Protein AF-A0A6J3IAQ5-F1 (afdb_monomer)

pLDDT: mean 74.27, std 18.06, range [27.17, 95.69]

Solvent-accessible surface area (backbone atoms only — not comparable to full-atom values): 12943 Å² total; per-residue (Å²): 134,88,82,89,81,88,80,87,86,75,92,71,93,63,82,82,72,93,78,91,85,83,93,83,74,68,36,39,32,32,38,20,40,56,44,42,82,65,81,64,45,80,43,81,46,41,65,76,57,44,55,72,99,59,97,67,57,58,64,63,32,38,49,36,47,51,48,56,51,51,63,72,32,57,84,36,94,76,34,54,92,87,72,58,72,91,41,56,46,45,20,43,85,87,55,50,70,67,70,54,74,86,78,61,58,71,62,38,60,33,30,44,28,72,75,53,81,81,43,57,48,79,62,80,75,80,87,78,87,74,74,44,73,48,44,34,61,58,86,96,41,79,45,48,32,35,36,79,63,58,95,80,60,79,80,79,84,58,85,88,40,55,43,83,32,86,20,66,69,87,90,63,78,61,60,78,82,72,83,72,98,65,72,44,84,54,73,55,80,42,75,38,80,41,72,67,75,78,125

Foldseek 3Di:
DDDDDDDDDDDDPDDPDDDDDDQDDWFWEFEDAFLAPDDTDIFTGHPVLQPDDDPPDLQSSVLSVLVSVQVSCDPPPNDDPPQDSVQKWKAALVQHTDSGCVPDDGHGYIYIDRNDRGHHNPPPPDDDDDFDWAWADDPPDIWIKTDGDDPPDDDDDDPPQKDKDQFDDPPHDHPPDDDDPDIDTDDRRDIDIDGNDDD

Nearest PDB structures (foldseek):
  2dnf-assembly1_A  TM=5.612E-01  e=6.405E-03  Homo sapiens

Sequence (199 aa):
MDPQRGRRGGVYSGEAILSGLVYSDPFDQNVFENGKNTGEISVCISKKDLGSDSPIQTDDMMERFRLKIHQRLQGSSINPPGLNFSSMRLFDENGQEIKNPLLLKNEQKIWVSYGRAYRSPLNLALGLTFDRVSAFARGDIVVAYKTFLDPNAVLLPGCGNWEVCEGFPINFNCTSQRIPGQFEKVDLENHFLQNKVRF

Secondary structure (DSSP, 8-state):
-----------------SS-----S-EEEEEEETT-SS--EEEEE-HHHH--SS---HHHHHHHHHHHHHHHHBTSTTB-TT--GGGEEEE-TT-PBP--GGGPPTTEEEEEEESS----TT---------EEEEEEETTEEEEEEEPPPTTPPPPS-GGGEEEEESS-TT-----S---SS-EE--TTSEEEEE----

Structure (mmCIF, N/CA/C/O backbone):
data_AF-A0A6J3IAQ5-F1
#
_entry.id   AF-A0A6J3IAQ5-F1
#
loop_
_atom_site.group_PDB
_atom_site.id
_atom_site.type_symbol
_atom_site.label_atom_id
_atom_site.label_alt_id
_atom_site.label_comp_id
_atom_site.label_asym_id
_atom_site.label_entity_id
_atom_site.label_seq_id
_atom_site.pdbx_PDB_ins_code
_atom_site.Cartn_x
_atom_site.Cartn_y
_atom_site.Cartn_z
_atom_site.occupancy
_atom_site.B_iso_or_equiv
_atom_site.auth_seq_id
_atom_site.auth_comp_id
_atom_site.auth_asym_id
_atom_site.auth_atom_id
_atom_site.pdbx_PDB_model_num
ATOM 1 N N . MET A 1 1 ? -59.613 22.922 60.416 1.00 37.78 1 MET A N 1
ATOM 2 C CA . MET A 1 1 ? -58.331 22.198 60.481 1.00 37.78 1 MET A CA 1
ATOM 3 C C . MET A 1 1 ? -57.658 22.336 59.127 1.00 37.78 1 MET A C 1
ATOM 5 O O . MET A 1 1 ? -58.330 22.166 58.122 1.00 37.78 1 MET A O 1
ATOM 9 N N . ASP A 1 2 ? -56.412 22.799 59.190 1.00 32.97 2 ASP A N 1
ATOM 10 C CA . ASP A 1 2 ? -55.416 23.210 58.187 1.00 32.97 2 ASP A CA 1
ATOM 11 C C . ASP A 1 2 ? -55.694 23.245 56.667 1.00 32.97 2 ASP A C 1
ATOM 13 O O . ASP A 1 2 ? -56.028 22.229 56.057 1.00 32.97 2 ASP A O 1
ATOM 17 N N . PRO A 1 3 ? -55.372 24.390 56.022 1.00 35.59 3 PRO A N 1
ATOM 18 C CA . PRO A 1 3 ? -55.102 24.519 54.594 1.00 35.59 3 PRO A CA 1
ATOM 19 C C . PRO A 1 3 ? -53.584 24.648 54.283 1.00 35.59 3 PRO A C 1
ATOM 21 O O . PRO A 1 3 ? -52.786 25.018 55.134 1.00 35.59 3 PRO A O 1
ATOM 24 N N . GLN A 1 4 ? -53.216 24.460 53.006 1.00 34.25 4 GLN A N 1
ATOM 25 C CA . GLN A 1 4 ? -51.980 24.943 52.344 1.00 34.25 4 GLN A CA 1
ATOM 26 C C . GLN A 1 4 ? -50.613 24.352 52.764 1.00 34.25 4 GLN A C 1
ATOM 28 O O . GLN A 1 4 ? -50.015 24.748 53.760 1.00 34.25 4 GLN A O 1
ATOM 33 N N . ARG A 1 5 ? -49.983 23.607 51.839 1.00 36.19 5 ARG A N 1
ATOM 34 C CA . ARG A 1 5 ? -48.596 23.892 51.411 1.00 36.19 5 ARG A CA 1
ATOM 35 C C . ARG A 1 5 ? -48.265 23.219 50.077 1.00 36.19 5 ARG A C 1
ATOM 37 O O . ARG A 1 5 ? -47.694 22.138 50.017 1.00 36.19 5 ARG A O 1
ATOM 44 N N . GLY A 1 6 ? -48.570 23.926 48.992 1.00 34.97 6 GLY A N 1
ATOM 45 C CA . GLY A 1 6 ? -47.770 23.819 47.778 1.00 34.97 6 GLY A CA 1
ATOM 46 C C . GLY A 1 6 ? -46.403 24.464 48.016 1.00 34.97 6 GLY A C 1
ATOM 47 O O . GLY A 1 6 ? -46.316 25.563 48.570 1.00 34.97 6 GLY A O 1
ATOM 48 N N . ARG A 1 7 ? -45.324 23.799 47.596 1.00 36.19 7 ARG A N 1
ATOM 49 C CA . ARG A 1 7 ? -44.020 24.439 47.404 1.00 36.19 7 ARG A CA 1
ATOM 50 C C . ARG A 1 7 ? -43.566 24.263 45.962 1.00 36.19 7 ARG A C 1
ATOM 52 O O . ARG A 1 7 ? -43.494 23.158 45.442 1.00 36.19 7 ARG A O 1
ATOM 59 N N . ARG A 1 8 ? -43.302 25.426 45.367 1.00 37.56 8 ARG A N 1
ATOM 60 C CA . ARG A 1 8 ? -42.632 25.686 44.093 1.00 37.56 8 ARG A CA 1
ATOM 61 C C . ARG A 1 8 ? -41.197 25.154 44.088 1.00 37.56 8 ARG A C 1
ATOM 63 O O . ARG A 1 8 ? -40.563 25.100 45.138 1.00 37.56 8 ARG A O 1
ATOM 70 N N . GLY A 1 9 ? -40.675 24.984 42.876 1.00 27.17 9 GLY A N 1
ATOM 71 C CA . GLY A 1 9 ? -39.247 24.921 42.562 1.00 27.17 9 GLY A CA 1
ATOM 72 C C . GLY A 1 9 ? -38.958 23.673 41.740 1.00 27.17 9 GLY A C 1
ATOM 73 O O . GLY A 1 9 ? -39.171 22.578 42.225 1.00 27.17 9 GLY A O 1
ATOM 74 N N . GLY A 1 10 ? -38.529 23.728 40.491 1.00 28.53 10 GLY A N 1
ATOM 75 C CA . GLY A 1 10 ? -38.083 24.822 39.649 1.00 28.53 10 GLY A CA 1
ATOM 76 C C . GLY A 1 10 ? -37.689 24.190 38.315 1.00 28.53 10 GLY A C 1
ATOM 77 O O . GLY A 1 10 ? -37.299 23.024 38.264 1.00 28.53 10 GLY A O 1
ATOM 78 N N . VAL A 1 11 ? -37.846 24.941 37.234 1.00 35.47 11 VAL A N 1
ATOM 79 C CA . VAL A 1 11 ? -37.330 24.562 35.922 1.00 35.47 11 VAL A CA 1
ATOM 80 C C . VAL A 1 11 ? -35.807 24.542 36.014 1.00 35.47 11 VAL A C 1
ATOM 82 O O . VAL A 1 11 ? -35.199 25.587 36.221 1.00 35.47 11 VAL A O 1
ATOM 85 N N . TYR A 1 12 ? -35.204 23.374 35.820 1.00 32.66 12 TYR A N 1
ATOM 86 C CA . TYR A 1 12 ? -33.869 23.275 35.247 1.00 32.66 12 TYR A CA 1
ATOM 87 C C . TYR A 1 12 ? -33.995 22.490 33.947 1.00 32.66 12 TYR A C 1
ATOM 89 O O . TYR A 1 12 ? -33.993 21.263 33.919 1.00 32.66 12 TYR A O 1
ATOM 97 N N . SER A 1 13 ? -34.136 23.252 32.862 1.00 46.69 13 SER A N 1
ATOM 98 C CA . SER A 1 13 ? -33.482 22.921 31.602 1.00 46.69 13 SER A CA 1
ATOM 99 C C . SER A 1 13 ? -32.008 22.718 31.935 1.00 46.69 13 SER A C 1
ATOM 101 O O . SER A 1 13 ? -31.300 23.685 32.205 1.00 46.69 13 SER A O 1
ATOM 103 N N . GLY A 1 14 ? -31.585 21.467 32.026 1.00 29.97 14 GLY A N 1
ATOM 104 C CA . GLY A 1 14 ? -30.202 21.099 32.258 1.00 29.97 14 GLY A CA 1
ATOM 105 C C . GLY A 1 14 ? -29.796 20.149 31.157 1.00 29.97 14 GLY A C 1
ATOM 106 O O . GLY A 1 14 ? -30.175 18.981 31.187 1.00 29.97 14 GLY A O 1
ATOM 107 N N . GLU A 1 15 ? -29.041 20.663 30.188 1.00 42.19 15 GLU A N 1
ATOM 108 C CA . GLU A 1 15 ? -28.075 19.855 29.458 1.00 42.19 15 GLU A CA 1
ATOM 109 C C . GLU A 1 15 ? -27.392 18.932 30.472 1.00 42.19 15 GLU A C 1
ATOM 111 O O . GLU A 1 15 ? -26.753 19.397 31.420 1.00 42.19 15 GLU A O 1
ATOM 116 N N . ALA A 1 16 ? -27.583 17.620 30.323 1.00 31.70 16 ALA A N 1
ATOM 117 C CA . ALA A 1 16 ? -26.781 16.655 31.048 1.00 31.70 16 ALA A CA 1
ATOM 118 C C . ALA A 1 16 ? -25.364 16.771 30.486 1.00 31.70 16 ALA A C 1
ATOM 120 O O . ALA A 1 16 ? -25.035 16.251 29.421 1.00 31.70 16 ALA A O 1
ATOM 121 N N . ILE A 1 17 ? -24.575 17.564 31.201 1.00 31.45 17 ILE A N 1
ATOM 122 C CA . ILE A 1 17 ? -23.163 17.822 31.002 1.00 31.45 17 ILE A CA 1
ATOM 123 C C . ILE A 1 17 ? -22.427 16.498 30.793 1.00 31.45 17 ILE A C 1
ATOM 125 O O . ILE A 1 17 ? -22.352 15.645 31.676 1.00 31.45 17 ILE A O 1
ATOM 129 N N . LEU A 1 18 ? -21.872 16.386 29.588 1.00 41.31 18 LEU A N 1
ATOM 130 C CA . LEU A 1 18 ? -20.633 15.711 29.214 1.00 41.31 18 LEU A CA 1
ATOM 131 C C . LEU A 1 18 ? -19.700 15.437 30.405 1.00 41.31 18 LEU A C 1
ATOM 133 O O . LEU A 1 18 ? -18.828 16.241 30.716 1.00 41.31 18 LEU A O 1
ATOM 137 N N . SER A 1 19 ? -19.864 14.294 31.066 1.00 35.34 19 SER A N 1
ATOM 138 C CA . SER A 1 19 ? -18.807 13.620 31.830 1.00 35.34 19 SER A CA 1
ATOM 139 C C . SER A 1 19 ? -19.326 12.275 32.347 1.00 35.34 19 SER A C 1
ATOM 141 O O . SER A 1 19 ? -19.980 12.200 33.378 1.00 35.34 19 SER A O 1
ATOM 143 N N . GLY A 1 20 ? -19.023 11.189 31.627 1.00 36.16 20 GLY A N 1
ATOM 144 C CA . GLY A 1 20 ? -19.050 9.845 32.221 1.00 36.16 20 GLY A CA 1
ATOM 145 C C . GLY A 1 20 ? -20.228 8.923 31.884 1.00 36.16 20 GLY A C 1
ATOM 146 O O . GLY A 1 20 ? -20.831 8.374 32.794 1.00 36.16 20 GLY A O 1
ATOM 147 N N . LEU A 1 21 ? -20.497 8.671 30.601 1.00 35.16 21 LEU A N 1
ATOM 148 C CA . LEU A 1 21 ? -21.256 7.516 30.075 1.00 35.16 21 LEU A CA 1
ATOM 149 C C . LEU A 1 21 ? -20.667 7.266 28.665 1.00 35.16 21 LEU A C 1
ATOM 151 O O . LEU A 1 21 ? -20.604 8.213 27.894 1.00 35.16 21 LEU A O 1
ATOM 155 N N . VAL A 1 22 ? -20.120 6.126 28.229 1.00 41.84 22 VAL A N 1
ATOM 156 C CA . VAL A 1 22 ? -20.364 4.705 28.499 1.00 41.84 22 VAL A CA 1
ATOM 157 C C . VAL A 1 22 ? -19.040 3.957 28.240 1.00 41.84 22 VAL A C 1
ATOM 159 O O . VAL A 1 22 ? -18.537 3.966 27.121 1.00 41.84 22 VAL A O 1
ATOM 162 N N . TYR A 1 23 ? -18.454 3.322 29.255 1.00 51.56 23 TYR A N 1
ATOM 163 C CA . TYR A 1 23 ? -17.375 2.339 29.074 1.00 51.56 23 TYR A CA 1
ATOM 164 C C . TYR A 1 23 ? -17.981 0.959 29.311 1.00 51.56 23 TYR A C 1
ATOM 166 O O . TYR A 1 23 ? -18.061 0.528 30.462 1.00 51.56 23 TYR A O 1
ATOM 174 N N . SER A 1 24 ? -18.438 0.267 28.269 1.00 54.50 24 SER A N 1
ATOM 175 C CA . SER A 1 24 ? -18.938 -1.102 28.476 1.00 54.50 24 SER A CA 1
ATOM 176 C C . SER A 1 24 ? -18.908 -2.023 27.267 1.00 54.50 24 SER A C 1
ATOM 178 O O . SER A 1 24 ? -18.743 -3.221 27.482 1.00 54.50 24 SER A O 1
ATOM 180 N N . ASP A 1 25 ? -18.969 -1.519 26.037 1.00 71.12 25 ASP A N 1
ATOM 181 C CA . ASP A 1 25 ? -19.155 -2.414 24.894 1.00 71.12 25 ASP A CA 1
ATOM 182 C C . ASP A 1 25 ? -17.881 -2.565 24.052 1.00 71.12 25 ASP A C 1
ATOM 184 O O . ASP A 1 25 ? -17.128 -1.598 23.889 1.00 71.12 25 ASP A O 1
ATOM 188 N N . PRO A 1 26 ? -17.592 -3.784 23.552 1.00 82.75 26 PRO A N 1
ATOM 189 C CA . PRO A 1 26 ? -16.591 -3.973 22.515 1.00 82.75 26 PRO A CA 1
ATOM 190 C C . PRO A 1 26 ? -16.860 -3.020 21.353 1.00 82.75 26 PRO A C 1
ATOM 192 O O . PRO A 1 26 ? -18.014 -2.789 20.993 1.00 82.75 26 PRO A O 1
ATOM 195 N N . PHE A 1 27 ? -15.795 -2.495 20.762 1.00 88.00 27 PHE A N 1
ATOM 196 C CA . PHE A 1 27 ? -15.889 -1.672 19.568 1.00 88.00 27 PHE A CA 1
ATOM 197 C C . PHE A 1 27 ? -15.149 -2.341 18.417 1.00 88.00 27 PHE A C 1
ATOM 199 O O . PHE A 1 27 ? -14.099 -2.960 18.599 1.00 88.00 27 PHE A O 1
ATOM 206 N N . ASP A 1 28 ? -15.690 -2.193 17.219 1.00 92.50 28 ASP A N 1
ATOM 207 C CA . ASP A 1 28 ? -15.099 -2.689 15.990 1.00 92.50 28 ASP A CA 1
ATOM 208 C C . ASP A 1 28 ? -14.302 -1.580 15.312 1.00 92.50 28 ASP A C 1
ATOM 210 O O . ASP A 1 28 ? -14.656 -0.403 15.373 1.00 92.50 28 ASP A O 1
ATOM 214 N N . GLN A 1 29 ? -13.195 -1.942 14.673 1.00 93.94 29 GLN A N 1
ATOM 215 C CA . GLN A 1 29 ? -12.394 -1.042 13.849 1.00 93.94 29 GLN A CA 1
ATOM 216 C C . GLN A 1 29 ? -12.281 -1.600 12.441 1.00 93.94 29 GLN A C 1
ATOM 218 O O . GLN A 1 29 ? -12.007 -2.788 12.258 1.00 93.94 29 GLN A O 1
ATOM 223 N N . ASN A 1 30 ? -12.442 -0.726 11.451 1.00 95.19 30 ASN A N 1
ATOM 224 C CA . ASN A 1 30 ? -12.290 -1.074 10.046 1.00 95.19 30 ASN A CA 1
ATOM 225 C C . ASN A 1 30 ? -10.841 -0.812 9.633 1.00 95.19 30 ASN A C 1
ATOM 227 O O . ASN A 1 30 ? -10.440 0.336 9.431 1.00 95.19 30 ASN A O 1
ATOM 231 N N . VAL A 1 31 ? -10.042 -1.877 9.559 1.00 95.12 31 VAL A N 1
ATOM 232 C CA . VAL A 1 31 ? -8.597 -1.783 9.328 1.00 95.12 31 VAL A CA 1
ATOM 233 C C . VAL A 1 31 ? -8.278 -1.936 7.849 1.00 95.12 31 VAL A C 1
ATOM 235 O O . VAL A 1 31 ? -8.605 -2.950 7.237 1.00 95.12 31 VAL A O 1
ATOM 238 N N . PHE A 1 32 ? -7.583 -0.949 7.294 1.00 93.69 32 PHE A N 1
ATOM 239 C CA . PHE A 1 32 ? -7.153 -0.902 5.900 1.00 93.69 32 PHE A CA 1
ATOM 240 C C . PHE A 1 32 ? -5.633 -0.960 5.792 1.00 93.69 32 PHE A C 1
ATOM 242 O O . PHE A 1 32 ? -4.906 -0.444 6.642 1.00 93.69 32 PHE A O 1
ATOM 249 N N . GLU A 1 33 ? -5.134 -1.520 4.695 1.00 91.50 33 GLU A N 1
ATOM 250 C CA . GLU A 1 33 ? -3.730 -1.364 4.320 1.00 91.50 33 GLU A CA 1
ATOM 251 C C . GLU A 1 33 ? -3.430 0.104 3.984 1.00 91.50 33 GLU A C 1
ATOM 253 O O . GLU A 1 33 ? -4.199 0.767 3.285 1.00 91.50 33 GLU A O 1
ATOM 258 N N . ASN A 1 34 ? -2.287 0.613 4.443 1.00 90.00 34 ASN A N 1
ATOM 259 C CA . ASN A 1 34 ? -1.828 1.968 4.154 1.00 90.00 34 ASN A CA 1
ATOM 260 C C . ASN A 1 34 ? -1.879 2.308 2.647 1.00 90.00 34 ASN A C 1
ATOM 262 O O . ASN A 1 34 ? -1.168 1.702 1.836 1.00 90.00 34 ASN A O 1
ATOM 266 N N . GLY A 1 35 ? -2.665 3.325 2.282 1.00 87.19 35 GLY A N 1
ATOM 267 C CA . GLY A 1 35 ? -2.890 3.757 0.898 1.00 87.19 35 GLY A CA 1
ATOM 268 C C . GLY A 1 35 ? -4.018 3.039 0.151 1.00 87.19 35 GLY A C 1
ATOM 269 O O . GLY A 1 35 ? -4.153 3.260 -1.049 1.00 87.19 35 GLY A O 1
ATOM 270 N N . LYS A 1 36 ? -4.817 2.191 0.811 1.00 86.88 36 LYS A N 1
ATOM 271 C CA . LYS A 1 36 ? -6.000 1.547 0.218 1.00 86.88 36 LYS A CA 1
ATOM 272 C C . LYS A 1 36 ? -7.291 2.031 0.876 1.00 86.88 36 LYS A C 1
ATOM 274 O O . LYS A 1 36 ? -7.316 2.330 2.064 1.00 86.88 36 LYS A O 1
ATOM 279 N N . ASN A 1 37 ? -8.372 2.081 0.102 1.00 87.94 37 ASN A N 1
ATOM 280 C CA . ASN A 1 37 ? -9.733 2.395 0.561 1.00 87.94 37 ASN A CA 1
ATOM 281 C C . ASN A 1 37 ? -10.689 1.188 0.494 1.00 87.94 37 ASN A C 1
ATOM 283 O O . ASN A 1 37 ? -11.884 1.349 0.721 1.00 87.94 37 ASN A O 1
ATOM 287 N N . THR A 1 38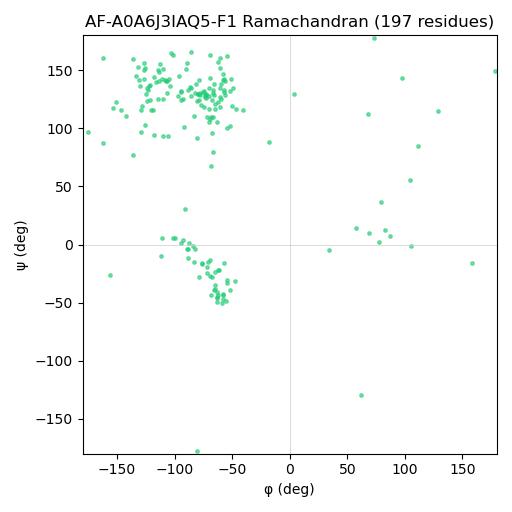 ? -10.174 0.008 0.146 1.00 86.31 38 THR A N 1
ATOM 288 C CA . THR A 1 38 ? -10.923 -1.240 -0.050 1.00 86.31 38 THR A CA 1
ATOM 289 C C . THR A 1 38 ? -10.189 -2.404 0.605 1.00 86.31 38 THR A C 1
ATOM 291 O O . THR A 1 38 ? -8.977 -2.329 0.833 1.00 86.31 38 THR A O 1
ATOM 294 N N . GLY A 1 39 ? -10.919 -3.491 0.871 1.00 87.31 39 GLY A N 1
ATOM 295 C CA . GLY A 1 39 ? -10.359 -4.704 1.466 1.00 87.31 39 GLY A CA 1
ATOM 296 C C . GLY A 1 39 ? -10.172 -4.579 2.973 1.00 87.31 39 GLY A C 1
ATOM 297 O O . GLY A 1 39 ? -9.171 -5.056 3.501 1.00 87.31 39 GLY A O 1
ATOM 298 N N . GLU A 1 40 ? -11.097 -3.895 3.647 1.00 93.31 40 GLU A N 1
ATOM 299 C CA . GLU A 1 40 ? -11.104 -3.749 5.094 1.00 93.31 40 GLU A CA 1
ATOM 300 C C . GLU A 1 40 ? -11.144 -5.091 5.820 1.00 93.31 40 GLU A C 1
ATOM 302 O O . GLU A 1 40 ? -11.766 -6.063 5.388 1.00 93.31 40 GLU A O 1
ATOM 307 N N . ILE A 1 41 ? -10.497 -5.118 6.979 1.00 93.81 41 ILE A N 1
ATOM 308 C CA . ILE A 1 41 ? -10.603 -6.205 7.940 1.00 93.81 41 ILE A CA 1
ATOM 309 C C . ILE A 1 41 ? -11.175 -5.620 9.222 1.00 93.81 41 ILE A C 1
ATOM 311 O O . ILE A 1 41 ? -10.540 -4.785 9.867 1.00 93.81 41 ILE A O 1
ATOM 315 N N . SER A 1 42 ? -12.367 -6.074 9.602 1.00 94.06 42 SER A N 1
ATOM 316 C CA . SER A 1 42 ? -12.978 -5.691 10.871 1.00 94.06 42 SER A CA 1
ATOM 317 C C . SER A 1 42 ? -12.264 -6.382 12.034 1.00 94.06 42 SER A C 1
ATOM 319 O O . SER A 1 42 ? -12.071 -7.606 12.045 1.00 94.06 42 SER A O 1
ATOM 321 N N . VAL A 1 43 ? -11.861 -5.584 13.019 1.00 94.31 43 VAL A N 1
ATOM 322 C CA . VAL A 1 43 ? -11.202 -6.039 14.244 1.00 94.31 43 VAL A CA 1
ATOM 323 C C . VAL A 1 43 ? -12.053 -5.623 15.434 1.00 94.31 43 VAL A C 1
ATOM 325 O O . VAL A 1 43 ? -12.187 -4.433 15.697 1.00 94.31 43 VAL A O 1
ATOM 328 N N . CYS A 1 44 ? -12.583 -6.608 16.159 1.00 92.44 44 CYS A N 1
ATOM 329 C CA . CYS A 1 44 ? -13.308 -6.383 17.405 1.00 92.44 44 CYS A CA 1
ATOM 330 C C . CYS A 1 44 ? -12.335 -6.224 18.571 1.00 92.44 44 CYS A C 1
ATOM 332 O O . CYS A 1 44 ? -11.416 -7.037 18.749 1.00 92.44 44 CYS A O 1
ATOM 334 N N . ILE A 1 45 ? -12.534 -5.166 19.351 1.00 90.44 45 ILE A N 1
ATOM 335 C CA . ILE A 1 45 ? -11.630 -4.734 20.408 1.00 90.44 45 ILE A CA 1
ATOM 336 C C . ILE A 1 45 ? -12.442 -4.544 21.676 1.00 90.44 45 ILE A C 1
ATOM 338 O O . ILE A 1 45 ? -13.328 -3.698 21.772 1.00 90.44 45 ILE A O 1
ATOM 342 N N . SER A 1 46 ? -12.133 -5.364 22.671 1.00 87.31 46 SER A N 1
ATOM 343 C CA . SER A 1 46 ? -12.750 -5.298 23.984 1.00 87.31 46 SER A CA 1
ATOM 344 C C . SER A 1 46 ? -11.826 -4.610 24.982 1.00 87.31 46 SER A C 1
ATOM 346 O O . SER A 1 46 ? -10.607 -4.557 24.817 1.00 87.31 46 SER A O 1
ATOM 348 N N . LYS A 1 47 ? -12.392 -4.173 26.107 1.00 81.56 47 LYS A N 1
ATOM 349 C CA . LYS A 1 47 ? -11.619 -3.645 27.241 1.00 81.56 47 LYS A CA 1
ATOM 350 C C . LYS A 1 47 ? -10.534 -4.617 27.728 1.00 81.56 47 LYS A C 1
ATOM 352 O O . LYS A 1 47 ? -9.460 -4.192 28.135 1.00 81.56 47 LYS A O 1
ATOM 357 N N . LYS A 1 48 ? -10.786 -5.930 27.646 1.00 84.56 48 LYS A N 1
ATOM 358 C CA . LYS A 1 48 ? -9.805 -6.963 28.019 1.00 84.56 48 LYS A CA 1
ATOM 359 C C . LYS A 1 48 ? -8.585 -6.945 27.097 1.00 84.56 48 LYS A C 1
ATOM 361 O O . LYS A 1 48 ? -7.478 -7.175 27.572 1.00 84.56 48 LYS A O 1
ATOM 366 N N . ASP A 1 49 ? -8.783 -6.632 25.816 1.00 85.94 49 ASP A N 1
ATOM 367 C CA . ASP A 1 49 ? -7.695 -6.518 24.843 1.00 85.94 49 ASP A CA 1
ATOM 368 C C . ASP A 1 49 ? -6.813 -5.288 25.115 1.00 85.94 49 ASP A C 1
ATOM 370 O O . ASP A 1 49 ? -5.627 -5.315 24.810 1.00 85.94 49 ASP A O 1
ATOM 374 N N . LEU A 1 50 ? -7.359 -4.233 25.733 1.00 84.62 50 LEU A N 1
ATOM 375 C CA . LEU A 1 50 ? -6.640 -2.992 26.057 1.00 84.62 50 LEU A CA 1
ATOM 376 C C . LEU A 1 50 ? -5.929 -3.009 27.424 1.00 84.62 50 LEU A C 1
ATOM 378 O O . LEU A 1 50 ? -5.102 -2.141 27.689 1.00 84.62 50 LEU A O 1
ATOM 382 N N . GLY A 1 51 ? -6.202 -4.005 28.272 1.00 74.19 51 GLY A N 1
ATOM 383 C CA . GLY A 1 51 ? -5.686 -4.091 29.644 1.00 74.19 51 GLY A CA 1
ATOM 384 C C . GLY A 1 51 ? -6.684 -3.587 30.699 1.00 74.19 51 GLY A C 1
ATOM 385 O O . GLY A 1 51 ? -7.458 -2.663 30.466 1.00 74.19 51 GLY A O 1
ATOM 386 N N . SER A 1 52 ? -6.714 -4.248 31.861 1.00 61.03 52 SER A N 1
ATOM 387 C CA . SER A 1 52 ? -7.720 -4.045 32.918 1.00 61.03 52 SER A CA 1
ATOM 388 C C . SER A 1 52 ? -7.439 -2.836 33.818 1.00 61.03 52 SER A C 1
ATOM 390 O O . SER A 1 52 ? -6.303 -2.705 34.262 1.00 61.03 52 SER A O 1
ATOM 392 N N . ASP A 1 53 ? -8.497 -2.070 34.138 1.00 55.81 53 ASP A N 1
ATOM 393 C CA . ASP A 1 53 ? -8.867 -1.235 35.319 1.00 55.81 53 ASP A CA 1
ATOM 394 C C . ASP A 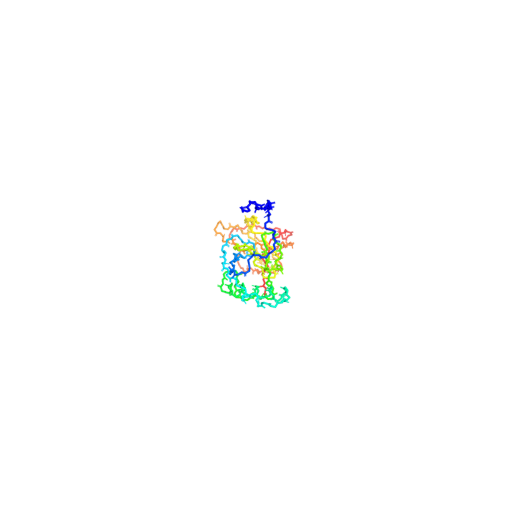1 53 ? -7.829 -0.454 36.153 1.00 55.81 53 ASP A C 1
ATOM 396 O O . ASP A 1 53 ? -8.199 0.311 37.041 1.00 55.81 53 ASP A O 1
ATOM 400 N N . SER A 1 54 ? -6.544 -0.592 35.880 1.00 54.12 54 SER A N 1
ATOM 401 C CA . SER A 1 54 ? -5.464 0.200 36.448 1.00 54.12 54 SER A CA 1
ATOM 402 C C . SER A 1 54 ? -5.223 1.417 35.543 1.00 54.12 54 SER A C 1
ATOM 404 O O . SER A 1 54 ? -5.471 1.320 34.336 1.00 54.12 54 SER A O 1
ATOM 406 N N . PRO A 1 55 ? -4.742 2.561 36.068 1.00 54.75 55 PRO A N 1
ATOM 407 C CA . PRO A 1 55 ? -4.252 3.671 35.256 1.00 54.75 55 PRO A CA 1
ATOM 408 C C . PRO A 1 55 ? -2.947 3.245 34.562 1.00 54.75 55 PRO A C 1
ATOM 410 O O . PRO A 1 55 ? -1.851 3.696 34.890 1.00 54.75 55 PRO A O 1
ATOM 413 N N . ILE A 1 56 ? -3.061 2.294 33.639 1.00 57.66 56 ILE A N 1
ATOM 414 C CA . ILE A 1 56 ? -1.973 1.782 32.827 1.00 57.66 56 ILE A CA 1
ATOM 415 C C . ILE A 1 56 ? -1.654 2.859 31.794 1.00 57.66 56 ILE A C 1
ATOM 417 O O . ILE A 1 56 ? -2.539 3.393 31.124 1.00 57.66 56 ILE A O 1
ATOM 421 N N . GLN A 1 57 ? -0.369 3.196 31.727 1.00 68.62 57 GLN A N 1
ATOM 422 C CA . GLN A 1 57 ? 0.209 4.202 30.847 1.00 68.62 57 GLN A CA 1
ATOM 423 C C . GLN A 1 57 ? -0.266 3.987 29.402 1.00 68.62 57 GLN A C 1
ATOM 425 O O . GLN A 1 57 ? -0.262 2.862 28.903 1.00 68.62 57 GLN A O 1
ATOM 430 N N . THR A 1 58 ? -0.663 5.074 28.734 1.00 74.69 58 THR A N 1
ATOM 431 C CA . THR A 1 58 ? -1.215 5.091 27.367 1.00 74.69 58 THR A CA 1
ATOM 432 C C . THR A 1 58 ? -0.395 4.264 26.365 1.00 74.69 58 THR A C 1
ATOM 434 O O . THR A 1 58 ? -0.963 3.676 25.445 1.00 74.69 58 THR A O 1
ATOM 437 N N . ASP A 1 59 ? 0.922 4.168 26.565 1.00 82.38 59 ASP A N 1
ATOM 438 C CA . ASP A 1 59 ? 1.833 3.426 25.692 1.00 82.38 59 ASP A CA 1
ATOM 439 C C . ASP A 1 59 ? 1.629 1.899 25.742 1.00 82.38 59 ASP A C 1
ATOM 441 O O . ASP A 1 59 ? 1.551 1.276 24.683 1.00 82.38 59 ASP A O 1
ATOM 445 N N . ASP A 1 60 ? 1.451 1.293 26.926 1.00 86.62 60 ASP A N 1
ATOM 446 C CA . ASP A 1 60 ? 1.189 -0.158 27.060 1.00 86.62 60 ASP A CA 1
ATOM 447 C C . ASP A 1 60 ? -0.169 -0.524 26.442 1.00 86.62 60 ASP A C 1
ATOM 449 O O . ASP A 1 60 ? -0.311 -1.516 25.725 1.00 86.62 60 ASP A O 1
ATOM 453 N N . MET A 1 61 ? -1.172 0.336 26.636 1.00 87.81 61 MET A N 1
ATOM 454 C CA . MET A 1 61 ? -2.487 0.175 26.015 1.00 87.81 61 MET A CA 1
ATOM 455 C C . MET A 1 61 ? -2.403 0.225 24.484 1.00 87.81 61 MET A C 1
ATOM 457 O O . MET A 1 61 ? -3.009 -0.600 23.794 1.00 87.81 61 MET A O 1
ATOM 461 N N . MET A 1 62 ? -1.633 1.170 23.939 1.00 90.50 62 MET A N 1
ATOM 462 C CA . MET A 1 62 ? -1.394 1.268 22.500 1.00 90.50 62 MET A CA 1
ATOM 463 C C . MET A 1 62 ? -0.634 0.064 21.946 1.00 90.50 62 MET A C 1
ATOM 465 O O . MET A 1 62 ? -0.934 -0.382 20.838 1.00 90.50 62 MET A O 1
ATOM 469 N N . GLU A 1 63 ? 0.337 -0.480 22.680 1.00 91.12 63 GLU A N 1
ATOM 470 C CA . GLU A 1 63 ? 1.032 -1.700 22.267 1.00 91.12 63 GLU A CA 1
ATOM 471 C C . GLU A 1 63 ? 0.091 -2.897 22.192 1.00 91.12 63 GLU A C 1
ATOM 473 O O . GLU A 1 63 ? 0.080 -3.588 21.172 1.00 91.12 63 GLU A O 1
ATOM 478 N N . ARG A 1 64 ? -0.761 -3.101 23.201 1.00 91.50 64 ARG A N 1
ATOM 479 C CA . ARG A 1 64 ? -1.765 -4.176 23.184 1.00 91.50 64 ARG A CA 1
ATOM 480 C C . ARG A 1 64 ? -2.777 -4.002 22.056 1.00 91.50 64 ARG A C 1
ATOM 482 O O . ARG A 1 64 ? -3.102 -4.966 21.363 1.00 91.50 64 ARG A O 1
ATOM 489 N N . PHE A 1 65 ? -3.218 -2.769 21.814 1.00 92.44 65 PHE A N 1
ATOM 490 C CA . PHE A 1 65 ? -4.092 -2.427 20.693 1.00 92.44 65 PHE A CA 1
ATOM 491 C C . PHE A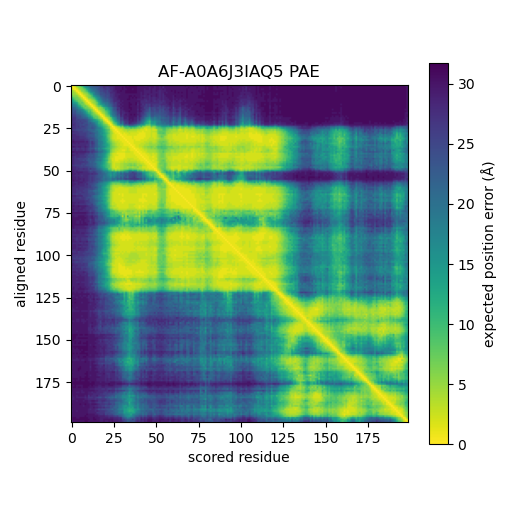 1 65 ? -3.452 -2.777 19.343 1.00 92.44 65 PHE A C 1
ATOM 493 O O . PHE A 1 65 ? -4.046 -3.494 18.533 1.00 92.44 65 PHE A O 1
ATOM 500 N N . ARG A 1 66 ? -2.201 -2.345 19.117 1.00 93.19 66 ARG A N 1
ATOM 501 C CA . ARG A 1 66 ? -1.432 -2.713 17.919 1.00 93.19 66 ARG A CA 1
ATOM 502 C C . ARG A 1 66 ? -1.284 -4.226 17.808 1.00 93.19 66 ARG A C 1
ATOM 504 O O . ARG A 1 66 ? -1.438 -4.760 16.713 1.00 93.19 66 ARG A O 1
ATOM 511 N N . LEU A 1 67 ? -0.997 -4.915 18.914 1.00 91.81 67 LEU A N 1
ATOM 512 C CA . LEU A 1 67 ? -0.791 -6.362 18.940 1.00 91.81 67 LEU A CA 1
ATOM 513 C C . LEU A 1 67 ? -2.057 -7.114 18.526 1.00 91.81 67 LEU A C 1
ATOM 515 O O . LEU A 1 67 ? -1.982 -8.006 17.682 1.00 91.81 67 LEU A O 1
ATOM 519 N N . LYS A 1 68 ? -3.219 -6.715 19.052 1.00 93.00 68 LYS A N 1
ATOM 520 C CA . LYS A 1 68 ? -4.519 -7.293 18.693 1.00 93.00 68 LYS A CA 1
ATOM 521 C C . LYS A 1 68 ? -4.799 -7.163 17.198 1.00 93.00 68 LYS A C 1
ATOM 523 O O . LYS A 1 68 ? -5.173 -8.142 16.550 1.00 93.00 68 LYS A O 1
ATOM 528 N N . ILE A 1 69 ? -4.579 -5.970 16.641 1.00 93.56 69 ILE A N 1
ATOM 529 C CA . ILE A 1 69 ? -4.736 -5.732 15.204 1.00 93.56 69 ILE A CA 1
ATOM 530 C C . ILE A 1 69 ? -3.730 -6.584 14.426 1.00 93.56 69 ILE A C 1
ATOM 532 O O . ILE A 1 69 ? -4.128 -7.312 13.524 1.00 93.56 69 ILE A O 1
ATOM 536 N N . HIS A 1 70 ? -2.447 -6.573 14.796 1.00 91.50 70 HIS A N 1
ATOM 537 C CA . HIS A 1 70 ? -1.414 -7.354 14.113 1.00 91.50 70 HIS A CA 1
ATOM 538 C C . HIS A 1 70 ? -1.763 -8.842 14.048 1.00 91.50 70 HIS A C 1
ATOM 540 O O . HIS A 1 70 ? -1.711 -9.423 12.966 1.00 91.50 70 HIS A O 1
ATOM 546 N N . GLN A 1 71 ? -2.168 -9.437 15.175 1.00 90.56 71 GLN A N 1
ATOM 547 C CA . GLN A 1 71 ? -2.612 -10.830 15.260 1.00 90.56 71 GLN A CA 1
ATOM 548 C C . GLN A 1 71 ? -3.789 -11.102 14.324 1.00 90.56 71 GLN A C 1
ATOM 550 O O . GLN A 1 71 ? -3.786 -12.097 13.605 1.00 90.56 71 GLN A O 1
ATOM 555 N N . ARG A 1 72 ? -4.776 -10.199 14.277 1.00 91.56 72 ARG A N 1
ATOM 556 C CA . ARG A 1 72 ? -5.942 -10.354 13.401 1.00 91.56 72 ARG A CA 1
ATOM 557 C C . ARG A 1 72 ? -5.599 -10.238 11.914 1.00 91.56 72 ARG A C 1
ATOM 559 O O . ARG A 1 72 ? -6.296 -10.837 11.091 1.00 91.56 72 ARG A O 1
ATOM 566 N N . LEU A 1 73 ? -4.549 -9.487 11.585 1.00 89.75 73 LEU A N 1
ATOM 567 C CA . LEU A 1 73 ? -4.041 -9.318 10.227 1.00 89.75 73 LEU A CA 1
ATOM 568 C C . LEU A 1 73 ? -3.110 -10.458 9.781 1.00 89.75 73 LEU A C 1
ATOM 570 O O . LEU A 1 73 ? -2.843 -10.554 8.584 1.00 89.75 73 LEU A O 1
ATOM 574 N N . GLN A 1 74 ? -2.596 -11.309 10.678 1.00 85.19 74 GLN A N 1
ATOM 575 C CA . GLN A 1 74 ? -1.696 -12.407 10.295 1.00 85.19 74 GLN A CA 1
ATOM 576 C C . GLN A 1 74 ? -2.343 -13.321 9.245 1.00 85.19 74 GLN A C 1
ATOM 578 O O . GLN A 1 74 ? -3.471 -13.778 9.409 1.00 85.19 74 GLN A O 1
ATOM 583 N N . GLY A 1 75 ? -1.624 -13.571 8.146 1.00 75.31 75 GLY A N 1
ATOM 584 C CA . GLY A 1 75 ? -2.117 -14.393 7.034 1.00 75.31 75 GLY A CA 1
ATOM 585 C C . GLY A 1 75 ? -3.111 -13.685 6.104 1.00 75.31 75 GLY A C 1
ATOM 586 O O . GLY A 1 75 ? -3.588 -14.299 5.154 1.00 75.31 75 GLY A O 1
ATOM 587 N N . SER A 1 76 ? -3.411 -12.404 6.340 1.00 80.81 76 SER A N 1
ATOM 588 C CA . SER A 1 76 ? -4.179 -11.574 5.406 1.00 80.81 76 SER A CA 1
ATOM 589 C C . SER A 1 76 ? -3.287 -10.926 4.342 1.00 80.81 76 SER A C 1
ATOM 591 O O . SER A 1 76 ? -2.070 -10.821 4.505 1.00 80.81 76 SER A O 1
ATOM 593 N N . SER A 1 77 ? -3.899 -10.400 3.277 1.00 72.12 77 SER A N 1
ATOM 594 C CA . SER A 1 77 ? -3.192 -9.599 2.267 1.00 72.12 77 SER A CA 1
ATOM 595 C C . SER A 1 77 ? -2.574 -8.311 2.828 1.00 72.12 77 SER A C 1
ATOM 597 O O . SER A 1 77 ? -1.652 -7.776 2.222 1.00 72.12 77 SER A O 1
ATOM 599 N N . ILE A 1 78 ? -3.073 -7.817 3.969 1.00 77.31 78 ILE A N 1
ATOM 600 C CA . ILE A 1 78 ? -2.613 -6.582 4.627 1.00 77.31 78 ILE A CA 1
ATOM 601 C C . ILE A 1 78 ? -1.307 -6.812 5.411 1.00 77.31 78 ILE A C 1
ATOM 603 O O . ILE A 1 78 ? -0.505 -5.891 5.566 1.00 77.31 78 ILE A O 1
ATOM 607 N N . ASN A 1 79 ? -1.069 -8.035 5.895 1.00 73.00 79 ASN A N 1
ATOM 608 C CA . ASN A 1 79 ? 0.131 -8.403 6.646 1.00 73.00 79 ASN A CA 1
ATOM 609 C C . ASN A 1 79 ? 0.676 -9.763 6.160 1.00 73.00 79 ASN A C 1
ATOM 611 O O . ASN A 1 79 ? 0.459 -10.790 6.819 1.00 73.00 79 ASN A O 1
ATOM 615 N N . PRO A 1 80 ? 1.357 -9.791 4.995 1.00 61.00 80 PRO A N 1
ATOM 616 C CA . PRO A 1 80 ? 2.019 -10.995 4.511 1.00 61.00 80 PRO A CA 1
ATOM 617 C C . PRO A 1 80 ? 3.122 -11.449 5.487 1.00 61.00 80 PRO A C 1
ATOM 619 O O . PRO A 1 80 ? 3.654 -10.632 6.247 1.00 61.00 80 PRO A O 1
ATOM 622 N N . PRO A 1 81 ? 3.503 -12.739 5.469 1.00 60.91 81 PRO A N 1
ATOM 623 C CA . PRO A 1 81 ? 4.543 -13.267 6.348 1.00 60.91 81 PRO A CA 1
ATOM 624 C C . PRO A 1 81 ? 5.837 -12.439 6.272 1.00 60.91 81 PRO A C 1
ATOM 626 O O . PRO A 1 81 ? 6.328 -12.153 5.182 1.00 60.91 81 PRO A O 1
ATOM 629 N N . GLY A 1 82 ? 6.398 -12.072 7.428 1.00 64.56 82 GLY A N 1
ATOM 630 C CA . GLY A 1 82 ? 7.707 -11.409 7.525 1.00 64.56 82 GLY A CA 1
ATOM 631 C C . GLY A 1 82 ? 7.697 -9.908 7.838 1.00 64.56 82 GLY A C 1
ATOM 632 O O . GLY A 1 82 ? 8.772 -9.330 7.994 1.00 64.56 82 GLY A O 1
ATOM 633 N N . LEU A 1 83 ? 6.536 -9.255 7.977 1.00 70.38 83 LEU A N 1
ATOM 634 C CA . LEU A 1 83 ? 6.494 -7.872 8.470 1.00 70.38 83 LEU A CA 1
ATOM 635 C C . LEU A 1 83 ? 6.635 -7.820 9.997 1.00 70.38 83 LEU A C 1
ATOM 637 O O . LEU A 1 83 ? 5.933 -8.510 10.736 1.00 70.38 83 LEU A O 1
ATOM 641 N N . ASN A 1 84 ? 7.556 -6.977 10.470 1.00 78.81 84 ASN A N 1
ATOM 642 C CA . ASN A 1 84 ? 7.871 -6.860 11.890 1.00 78.81 84 ASN A CA 1
ATOM 643 C C . ASN A 1 84 ? 6.820 -6.018 12.631 1.00 78.81 84 ASN A C 1
ATOM 645 O O . ASN A 1 84 ? 6.598 -4.850 12.295 1.00 78.81 84 ASN A O 1
ATOM 649 N N . PHE A 1 85 ? 6.234 -6.596 13.683 1.00 84.94 85 PHE A N 1
ATOM 650 C CA . PHE A 1 85 ? 5.309 -5.928 14.597 1.00 84.94 85 PHE A CA 1
ATOM 651 C C . PHE A 1 85 ? 5.864 -4.612 15.163 1.00 84.94 85 PHE A C 1
ATOM 653 O O . PHE A 1 85 ? 5.133 -3.629 15.241 1.00 84.94 85 PHE A O 1
ATOM 660 N N . SER A 1 86 ? 7.160 -4.551 15.487 1.00 84.44 86 SER A N 1
ATOM 661 C CA . SER A 1 86 ? 7.777 -3.356 16.089 1.00 84.44 86 SER A CA 1
ATOM 662 C C . SER A 1 86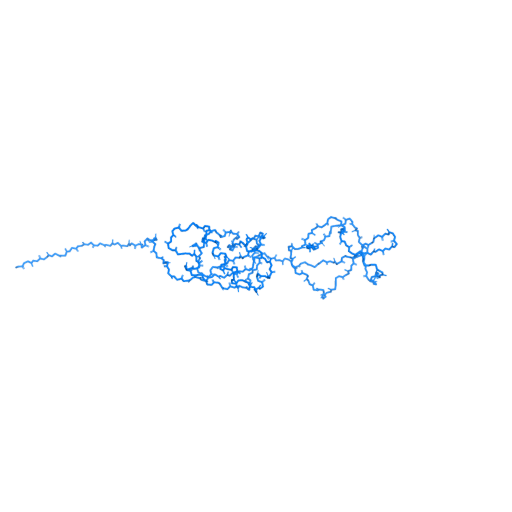 ? 7.712 -2.113 15.198 1.00 84.44 86 SER A C 1
ATOM 664 O O . SER A 1 86 ? 7.807 -0.988 15.676 1.00 84.44 86 SER A O 1
ATOM 666 N N . SER A 1 87 ? 7.552 -2.308 13.887 1.00 85.81 87 SER A N 1
ATOM 667 C CA . SER A 1 87 ? 7.465 -1.230 12.900 1.00 85.81 87 SER A CA 1
ATOM 668 C C . SER A 1 87 ? 6.022 -0.831 12.581 1.00 85.81 87 SER A C 1
ATOM 670 O O . SER A 1 87 ? 5.805 0.019 11.714 1.00 85.81 87 SER A O 1
ATOM 672 N N . MET A 1 88 ? 5.037 -1.462 13.227 1.00 91.94 88 MET A N 1
ATOM 673 C CA . MET A 1 88 ? 3.623 -1.233 12.966 1.00 91.94 88 MET A CA 1
ATOM 674 C C . MET A 1 88 ? 3.166 0.117 13.515 1.00 91.94 88 MET A C 1
ATOM 676 O O . MET A 1 88 ? 3.302 0.409 14.702 1.00 91.94 88 MET A O 1
ATOM 680 N N . ARG A 1 89 ? 2.560 0.918 12.642 1.00 93.75 89 ARG A N 1
ATOM 681 C CA . ARG A 1 89 ? 1.936 2.203 12.962 1.00 93.75 89 ARG A CA 1
ATOM 682 C C . ARG A 1 89 ? 0.504 2.227 12.457 1.00 93.75 89 ARG A C 1
ATOM 684 O O . ARG A 1 89 ? 0.183 1.566 11.467 1.00 93.75 89 ARG A O 1
ATOM 691 N N . LEU A 1 90 ? -0.338 2.986 13.148 1.00 95.31 90 LEU A N 1
ATOM 692 C CA . LEU A 1 90 ? -1.763 3.115 12.865 1.00 95.31 90 LEU A CA 1
ATOM 693 C C . LEU A 1 90 ? -2.093 4.585 12.646 1.00 95.31 90 LEU A C 1
ATOM 695 O O . LEU A 1 90 ? -1.679 5.429 13.438 1.00 95.31 90 LEU A O 1
ATOM 699 N N . PHE A 1 91 ? -2.833 4.875 11.586 1.00 95.50 91 PHE A N 1
ATOM 700 C CA . PHE A 1 91 ? -3.188 6.233 11.191 1.00 95.50 91 PHE A CA 1
ATOM 701 C C . PHE A 1 91 ? -4.697 6.373 11.036 1.00 95.50 91 PHE A C 1
ATOM 703 O O . PHE A 1 91 ? -5.380 5.403 10.701 1.00 95.50 91 PHE A O 1
ATOM 710 N N . ASP A 1 92 ? -5.203 7.579 11.260 1.00 94.00 92 ASP A N 1
ATOM 711 C CA . ASP A 1 92 ? -6.550 7.958 10.846 1.00 94.00 92 ASP A CA 1
ATOM 712 C C . ASP A 1 92 ? -6.603 8.331 9.350 1.00 94.00 92 ASP A C 1
ATOM 714 O O . ASP A 1 92 ? -5.607 8.247 8.626 1.00 94.00 92 ASP A O 1
ATOM 718 N N . GLU A 1 93 ? -7.778 8.748 8.876 1.00 91.19 93 GLU A N 1
ATOM 719 C CA . GLU A 1 93 ? -8.006 9.122 7.472 1.00 91.19 93 GLU A CA 1
ATOM 720 C C . GLU A 1 93 ? -7.208 10.353 7.019 1.00 91.19 93 GLU A C 1
ATOM 722 O O . GLU A 1 93 ? -6.903 10.507 5.833 1.00 91.19 93 GLU A O 1
ATOM 727 N N . ASN A 1 94 ? -6.816 11.207 7.965 1.00 91.31 94 ASN A N 1
ATOM 728 C CA . ASN A 1 94 ? -6.033 12.411 7.711 1.00 91.31 94 ASN A CA 1
ATOM 729 C C . ASN A 1 94 ? -4.523 12.130 7.751 1.00 91.31 94 ASN A C 1
ATOM 731 O O . ASN A 1 94 ? -3.720 13.018 7.469 1.00 91.31 94 ASN A O 1
ATOM 735 N N . GLY A 1 95 ? -4.122 10.897 8.076 1.00 92.12 95 GLY A N 1
ATOM 736 C CA . GLY A 1 95 ? -2.724 10.507 8.212 1.00 92.12 95 GLY A CA 1
ATOM 737 C C . GLY A 1 95 ? -2.103 10.844 9.556 1.00 92.12 95 GLY A C 1
ATOM 738 O O . GLY A 1 95 ? -0.882 10.757 9.700 1.00 92.12 95 GLY A O 1
ATOM 739 N N . GLN A 1 96 ? -2.913 11.215 10.545 1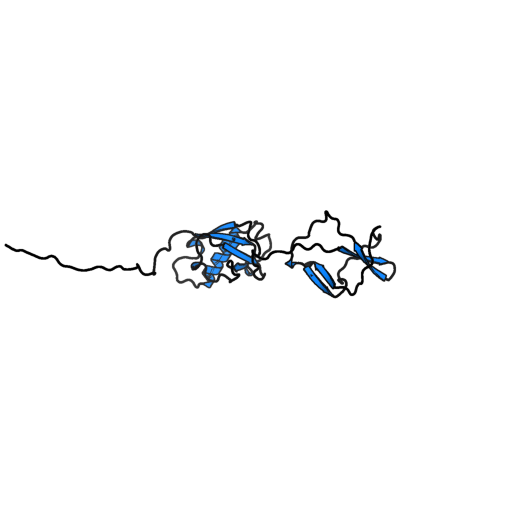.00 94.38 96 GLN A N 1
ATOM 740 C CA . GLN A 1 96 ? -2.443 11.436 11.899 1.00 94.38 96 GLN A CA 1
ATOM 741 C C . GLN A 1 96 ? -2.246 10.084 12.587 1.00 94.38 96 GLN A C 1
ATOM 743 O O . GLN A 1 96 ? -3.127 9.225 12.590 1.00 94.38 96 GLN A O 1
ATOM 748 N N . GLU A 1 97 ? -1.065 9.886 13.176 1.00 94.44 97 GLU A N 1
ATOM 749 C CA . GLU A 1 97 ? -0.771 8.665 13.923 1.00 94.44 97 GLU A CA 1
ATOM 750 C C . GLU A 1 97 ? -1.652 8.587 15.173 1.00 94.44 97 GLU A C 1
ATOM 752 O O . GLU A 1 97 ? -1.710 9.534 15.968 1.00 94.44 97 GLU A O 1
ATOM 757 N N . ILE A 1 98 ? -2.321 7.448 15.341 1.00 93.00 98 ILE A N 1
ATOM 758 C CA . ILE A 1 98 ? -3.171 7.142 16.486 1.00 93.00 98 ILE A CA 1
ATOM 759 C C . ILE A 1 98 ? -2.259 6.836 17.670 1.00 93.00 98 ILE A C 1
ATOM 761 O O . ILE A 1 98 ? -1.472 5.891 17.635 1.00 93.00 98 ILE A O 1
ATOM 765 N N . LYS A 1 99 ? -2.374 7.644 18.726 1.00 90.62 99 LYS A N 1
ATOM 766 C CA . LYS A 1 99 ? -1.569 7.524 19.955 1.00 90.62 99 LYS A CA 1
ATOM 767 C C . LYS A 1 99 ? -2.368 7.091 21.177 1.00 90.62 99 LYS A C 1
ATOM 769 O O . LYS A 1 99 ? -1.784 6.831 22.219 1.00 90.62 99 LYS A O 1
ATOM 774 N N . ASN A 1 100 ? -3.692 7.073 21.077 1.00 88.88 100 ASN A N 1
ATOM 775 C CA . ASN A 1 100 ? -4.570 6.686 22.169 1.00 88.88 100 ASN A CA 1
ATOM 776 C C . ASN A 1 100 ? -5.802 5.989 21.576 1.00 88.88 100 ASN A C 1
ATOM 778 O O . ASN A 1 100 ? -6.554 6.644 20.848 1.00 88.88 100 ASN A O 1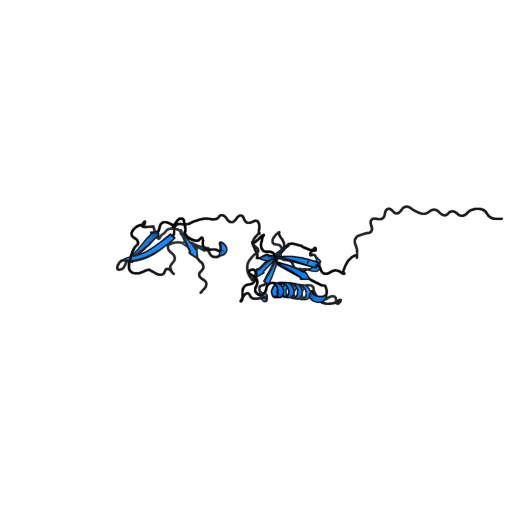
ATOM 782 N N . PRO A 1 101 ? -6.033 4.694 21.861 1.00 87.44 101 PRO A N 1
ATOM 783 C CA . PRO A 1 101 ? -7.132 3.960 21.251 1.00 87.44 101 PRO A CA 1
ATOM 784 C C . PRO A 1 101 ? -8.481 4.338 21.878 1.00 87.44 101 PRO A C 1
ATOM 786 O O . PRO A 1 101 ? -9.520 4.100 21.278 1.00 87.44 101 PRO A O 1
ATOM 789 N N . LEU A 1 102 ? -8.479 4.985 23.049 1.00 84.31 102 LEU A N 1
ATOM 790 C CA . LEU A 1 102 ? -9.687 5.411 23.762 1.00 84.31 102 LEU A CA 1
ATOM 791 C C . LEU A 1 102 ? -10.408 6.580 23.085 1.00 84.31 102 LEU A C 1
ATOM 793 O O . LEU A 1 102 ? -11.542 6.890 23.435 1.00 84.31 102 LEU A O 1
ATOM 797 N N . LEU A 1 103 ? -9.737 7.260 22.154 1.00 86.06 103 LEU A N 1
ATOM 798 C CA . LEU A 1 103 ? -10.314 8.354 21.374 1.00 86.06 103 LEU A CA 1
ATOM 799 C C . LEU A 1 103 ? -10.989 7.858 20.088 1.00 86.06 103 LEU A C 1
ATOM 801 O O . LEU A 1 103 ? -11.562 8.666 19.355 1.00 86.06 103 LEU A O 1
ATOM 805 N N . LEU A 1 104 ? -10.901 6.556 19.797 1.00 88.75 104 LEU A N 1
ATOM 806 C CA . LEU A 1 104 ? -11.486 5.967 18.601 1.00 88.75 104 LEU A CA 1
ATOM 807 C C . LEU A 1 104 ? -12.989 5.761 18.771 1.00 88.75 104 LEU A C 1
ATOM 809 O O . LEU A 1 104 ? -13.480 5.374 19.830 1.00 88.75 104 LEU A O 1
ATOM 813 N N . LYS A 1 105 ? -13.722 6.006 17.688 1.00 90.94 105 LYS A N 1
ATOM 814 C CA . LYS A 1 105 ? -15.153 5.716 17.587 1.00 90.94 105 LYS A CA 1
ATOM 815 C C . LYS A 1 105 ? -15.360 4.294 17.071 1.00 90.94 105 LYS A C 1
ATOM 817 O O . LYS A 1 105 ? -14.505 3.753 16.370 1.00 90.94 105 LYS A O 1
ATOM 822 N N . ASN A 1 106 ? -16.516 3.709 17.377 1.00 91.06 106 ASN A N 1
ATOM 823 C CA . ASN A 1 106 ? -16.914 2.434 16.784 1.00 91.06 106 ASN A CA 1
ATOM 824 C C . ASN A 1 106 ? -16.941 2.531 15.249 1.00 91.06 106 ASN A C 1
ATOM 826 O O . ASN A 1 106 ? -17.316 3.569 14.705 1.00 91.06 106 ASN A O 1
ATOM 830 N N . GLU A 1 107 ? -16.518 1.462 14.576 1.00 91.88 107 GLU A N 1
ATOM 831 C CA . GLU A 1 107 ? -16.405 1.335 13.114 1.00 91.88 107 GLU A CA 1
ATOM 832 C C . GLU A 1 107 ? -15.503 2.382 12.439 1.00 91.88 107 GLU A C 1
ATOM 834 O O . GLU A 1 107 ? -15.496 2.519 11.209 1.00 91.88 107 GLU A O 1
ATOM 839 N N . GLN A 1 108 ? -14.694 3.105 13.220 1.00 93.81 108 GLN A N 1
ATOM 840 C CA . GLN A 1 108 ? -13.749 4.069 12.679 1.00 93.81 108 GLN A CA 1
ATOM 841 C C . GLN A 1 108 ? -12.757 3.372 11.738 1.00 93.81 108 GLN A C 1
ATOM 843 O O . GLN A 1 108 ? -12.271 2.264 11.992 1.00 93.81 108 GLN A O 1
ATOM 848 N N . LYS A 1 109 ? -12.482 4.035 10.612 1.00 95.06 109 LYS A N 1
ATOM 849 C CA . LYS A 1 109 ? -11.495 3.577 9.638 1.00 95.06 109 LYS A CA 1
ATOM 850 C C . LYS A 1 109 ? -10.099 3.910 10.138 1.00 95.06 109 LYS A C 1
ATOM 852 O O . LYS A 1 109 ? -9.836 5.055 10.510 1.00 95.06 109 LYS A O 1
ATOM 857 N N . ILE A 1 110 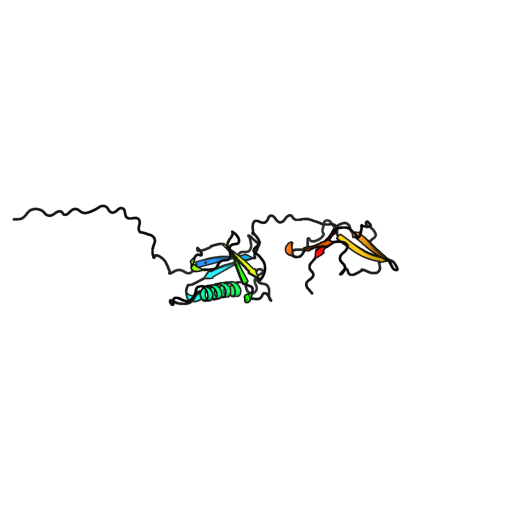? -9.216 2.919 10.113 1.00 95.69 110 ILE A N 1
ATOM 858 C CA . ILE A 1 110 ? -7.813 3.081 10.488 1.00 95.69 110 ILE A CA 1
ATOM 859 C C . ILE A 1 110 ? -6.907 2.416 9.454 1.00 95.69 110 ILE A C 1
ATOM 861 O O . ILE A 1 110 ? -7.239 1.370 8.897 1.00 95.69 110 ILE A O 1
ATOM 865 N N . TRP A 1 111 ? -5.741 3.006 9.212 1.00 95.31 111 TRP A N 1
ATOM 866 C CA . TRP A 1 111 ? -4.770 2.528 8.231 1.00 95.31 111 TRP A CA 1
ATOM 867 C C . TRP A 1 111 ? -3.533 1.975 8.919 1.00 95.31 111 TRP A C 1
ATOM 869 O O . TRP A 1 111 ? -2.881 2.674 9.696 1.00 95.31 111 TRP A O 1
ATOM 879 N N . VAL A 1 112 ? -3.180 0.729 8.603 1.00 94.69 112 VAL A N 1
ATOM 880 C CA . VAL A 1 112 ? -1.976 0.073 9.119 1.00 94.69 112 VAL A CA 1
ATOM 881 C C . VAL A 1 112 ? -0.808 0.226 8.158 1.00 94.69 112 VAL A C 1
ATOM 883 O O . VAL A 1 112 ? -0.912 -0.062 6.966 1.00 94.69 112 VAL A O 1
ATOM 886 N N . SER A 1 113 ? 0.339 0.637 8.693 1.00 91.12 113 SER A N 1
ATOM 887 C CA . SER A 1 113 ? 1.611 0.689 7.976 1.00 91.12 113 SER A CA 1
ATOM 888 C C . SER A 1 113 ? 2.688 -0.070 8.740 1.00 91.12 113 SER A C 1
ATOM 890 O O . SER A 1 113 ? 2.771 0.032 9.960 1.00 91.12 113 SER A O 1
ATOM 892 N N . TYR A 1 114 ? 3.564 -0.768 8.020 1.00 89.06 114 TYR A N 1
ATOM 893 C CA . TYR A 1 114 ? 4.740 -1.435 8.581 1.00 89.06 114 TYR A CA 1
ATOM 894 C C . TYR A 1 114 ? 6.006 -0.704 8.124 1.00 89.06 114 TYR A C 1
ATOM 896 O O . TYR A 1 114 ? 6.514 -0.942 7.028 1.00 89.06 114 TYR A O 1
ATOM 904 N N . GLY A 1 115 ? 6.485 0.240 8.938 1.00 82.50 115 GLY A N 1
ATOM 905 C CA . GLY A 1 115 ? 7.727 0.987 8.692 1.00 82.50 115 GLY A CA 1
ATOM 906 C C . GLY A 1 115 ? 7.692 1.973 7.516 1.00 82.50 115 GLY A C 1
ATOM 907 O O . GLY A 1 115 ? 8.734 2.495 7.131 1.00 82.50 115 GLY A O 1
ATOM 908 N N . ARG A 1 116 ? 6.519 2.238 6.926 1.00 82.88 116 ARG A N 1
ATOM 909 C CA . ARG A 1 116 ? 6.345 3.207 5.829 1.00 82.88 116 ARG A CA 1
ATOM 910 C C . ARG A 1 116 ? 5.576 4.438 6.308 1.00 82.88 116 ARG A C 1
ATOM 912 O O . ARG A 1 116 ? 4.727 4.327 7.194 1.00 82.88 116 ARG A O 1
ATOM 919 N N . ALA A 1 117 ? 5.834 5.590 5.689 1.00 86.62 117 ALA A N 1
ATOM 920 C CA . ALA A 1 117 ? 5.033 6.795 5.897 1.00 86.62 117 ALA A CA 1
ATOM 921 C C . ALA A 1 117 ? 3.566 6.561 5.495 1.00 86.62 117 ALA A C 1
ATOM 923 O O . ALA A 1 117 ? 3.284 5.729 4.623 1.00 86.62 117 ALA A O 1
ATOM 924 N N . TYR A 1 118 ? 2.641 7.286 6.126 1.00 88.81 118 TYR A N 1
ATOM 925 C CA . TYR A 1 118 ? 1.232 7.261 5.743 1.00 88.81 118 TYR A CA 1
ATOM 926 C C . TYR A 1 118 ? 1.057 7.641 4.267 1.00 88.81 118 TYR A C 1
ATOM 928 O O . TYR A 1 118 ? 1.731 8.530 3.746 1.00 88.81 118 TYR A O 1
ATOM 93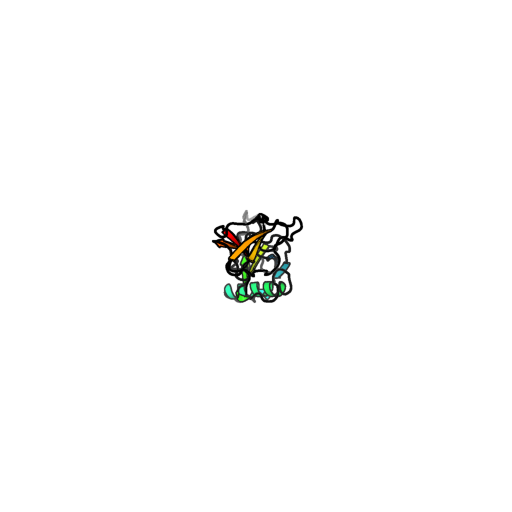6 N N . ARG A 1 119 ? 0.139 6.953 3.593 1.00 87.62 119 ARG A N 1
ATOM 937 C CA . ARG A 1 119 ? -0.305 7.236 2.235 1.00 87.62 119 ARG A CA 1
ATOM 938 C C . ARG A 1 119 ? -1.808 7.429 2.273 1.00 87.62 119 ARG A C 1
ATOM 940 O O . ARG A 1 119 ? -2.532 6.518 2.668 1.00 87.62 119 ARG A O 1
ATOM 947 N N . SER A 1 120 ? -2.256 8.589 1.801 1.00 85.38 120 SER A N 1
ATOM 948 C CA . SER A 1 120 ? -3.683 8.865 1.681 1.00 85.38 120 SER A CA 1
ATOM 949 C C . SER A 1 120 ? -4.359 7.805 0.800 1.00 85.38 120 SER A C 1
ATOM 951 O O . SER A 1 120 ? -3.862 7.535 -0.299 1.00 85.38 120 SER A O 1
ATOM 953 N N . PRO A 1 121 ? -5.488 7.224 1.239 1.00 83.38 121 PRO A N 1
ATOM 954 C CA . PRO A 1 121 ? -6.291 6.307 0.434 1.00 83.38 121 PRO A CA 1
ATOM 955 C C . PRO A 1 121 ? -6.996 7.022 -0.728 1.00 83.38 121 PRO A C 1
ATOM 957 O O . PRO A 1 121 ? -7.505 6.369 -1.633 1.00 83.38 121 PRO A O 1
ATOM 960 N N . LEU A 1 122 ? -7.023 8.360 -0.700 1.00 76.69 122 LEU A N 1
ATOM 961 C CA . LEU A 1 122 ? -7.562 9.223 -1.749 1.00 76.69 122 LEU A CA 1
ATOM 962 C C . LEU A 1 122 ? -6.494 9.659 -2.759 1.00 76.69 122 LEU A C 1
ATOM 964 O O . LEU A 1 122 ? -6.794 10.456 -3.647 1.00 76.69 122 LEU A O 1
ATOM 968 N N . ASN A 1 123 ? -5.252 9.166 -2.649 1.00 65.50 123 ASN A N 1
ATOM 969 C CA . ASN A 1 123 ? -4.260 9.410 -3.688 1.00 65.50 123 ASN A CA 1
ATOM 970 C C . ASN A 1 123 ? -4.732 8.757 -4.989 1.00 65.50 123 ASN A C 1
ATOM 972 O O . ASN A 1 123 ? -4.651 7.539 -5.155 1.00 65.50 123 ASN A O 1
ATOM 976 N N . LEU A 1 124 ? -5.199 9.595 -5.915 1.00 57.28 124 LEU A N 1
ATOM 977 C CA . LEU A 1 124 ? -5.364 9.261 -7.321 1.00 57.28 124 LEU A CA 1
ATOM 978 C C . LEU A 1 124 ? -4.016 8.745 -7.831 1.00 57.28 124 LEU A C 1
ATOM 980 O O . LEU A 1 124 ? -3.091 9.514 -8.087 1.00 57.28 124 LEU A O 1
ATOM 984 N N . ALA A 1 125 ? -3.877 7.426 -7.927 1.00 58.44 125 ALA A N 1
ATOM 985 C CA . ALA A 1 125 ? -2.730 6.837 -8.584 1.00 58.44 125 ALA A CA 1
ATOM 986 C C . ALA A 1 125 ? -2.896 7.079 -10.086 1.00 58.44 125 ALA A C 1
ATOM 988 O O . ALA A 1 125 ? -3.772 6.493 -10.722 1.00 58.44 125 ALA A O 1
ATOM 989 N N . LEU A 1 126 ? -2.069 7.956 -10.652 1.00 55.94 126 LEU A N 1
ATOM 990 C CA . LEU A 1 126 ? -1.950 8.059 -12.098 1.00 55.94 126 LEU A CA 1
ATOM 991 C C . LEU A 1 126 ? -1.289 6.770 -12.599 1.00 55.94 126 LEU A C 1
ATOM 993 O O . LEU A 1 126 ? -0.113 6.518 -12.333 1.00 55.94 126 LEU A O 1
ATOM 997 N N . GLY A 1 127 ? -2.066 5.931 -13.282 1.00 59.19 127 GLY A N 1
ATOM 998 C CA . GLY A 1 127 ? -1.535 4.785 -14.006 1.00 59.19 127 GLY A CA 1
ATOM 999 C C . GLY A 1 127 ? -0.761 5.287 -15.217 1.00 59.19 127 GLY A C 1
ATOM 1000 O O . GLY A 1 127 ? -1.365 5.739 -16.185 1.00 59.19 127 GLY A O 1
ATOM 1001 N N . LEU A 1 128 ? 0.567 5.239 -15.150 1.00 64.38 128 LEU A N 1
ATOM 1002 C CA . LEU A 1 128 ? 1.437 5.556 -16.275 1.00 64.38 128 LEU A CA 1
ATOM 1003 C C . LEU A 1 128 ? 2.019 4.277 -16.852 1.00 64.38 128 LEU A C 1
ATOM 1005 O O . LEU A 1 128 ? 2.373 3.347 -16.127 1.00 64.38 128 LEU A O 1
ATOM 1009 N N . THR A 1 129 ? 2.132 4.267 -18.171 1.00 67.81 129 THR A N 1
ATOM 1010 C CA . THR A 1 129 ? 2.786 3.201 -18.915 1.00 67.81 129 THR A CA 1
ATOM 1011 C C . THR A 1 129 ? 4.018 3.801 -19.571 1.00 67.81 129 THR A C 1
ATOM 1013 O O . THR A 1 129 ? 3.914 4.819 -20.252 1.00 67.81 129 THR A O 1
ATOM 1016 N N . PHE A 1 130 ? 5.181 3.207 -19.323 1.00 75.19 130 PHE A N 1
ATOM 1017 C CA . PHE A 1 130 ? 6.458 3.679 -19.849 1.00 75.19 130 PHE A CA 1
ATOM 1018 C C . PHE A 1 130 ? 7.035 2.634 -20.784 1.00 75.19 130 PHE A C 1
ATOM 1020 O O . PHE A 1 130 ? 6.995 1.444 -20.479 1.00 75.19 130 PHE A O 1
ATOM 1027 N N . ASP A 1 131 ? 7.615 3.077 -21.892 1.00 77.12 131 ASP A N 1
ATOM 1028 C CA . ASP A 1 131 ? 8.326 2.180 -22.789 1.00 77.12 131 ASP A CA 1
ATOM 1029 C C . ASP A 1 131 ? 9.467 1.449 -22.069 1.00 77.12 131 ASP A C 1
ATOM 1031 O O . ASP A 1 131 ? 10.181 2.018 -21.238 1.00 77.12 131 ASP A O 1
ATOM 1035 N N . ARG A 1 132 ? 9.665 0.170 -22.401 1.00 78.31 132 ARG A N 1
ATOM 1036 C CA . ARG A 1 132 ? 10.701 -0.649 -21.771 1.00 78.31 132 ARG A CA 1
ATOM 1037 C C . ARG A 1 132 ? 12.024 -0.461 -22.497 1.00 78.31 132 ARG A C 1
ATOM 1039 O O . ARG A 1 132 ? 12.117 -0.708 -23.695 1.00 78.31 132 ARG A O 1
ATOM 1046 N N . VAL A 1 133 ? 13.080 -0.138 -21.761 1.00 81.44 133 VAL A N 1
ATOM 1047 C CA . VAL A 1 133 ? 14.443 -0.095 -22.306 1.00 81.44 133 VAL A CA 1
ATOM 1048 C C . VAL A 1 133 ? 15.220 -1.325 -21.848 1.00 81.44 133 VAL A C 1
ATOM 1050 O O . VAL A 1 133 ? 15.102 -1.769 -20.708 1.00 81.44 133 VAL A O 1
ATOM 1053 N N . SER A 1 134 ? 15.969 -1.933 -22.761 1.00 79.50 134 SER A N 1
ATOM 1054 C CA . SER A 1 134 ? 16.837 -3.085 -22.511 1.00 79.50 134 SER A CA 1
ATOM 1055 C C . SER A 1 134 ? 18.211 -2.817 -23.104 1.00 79.50 134 SER A C 1
ATOM 1057 O O . SER A 1 134 ? 18.320 -2.237 -24.182 1.00 79.50 134 SER A O 1
ATOM 1059 N N . ALA A 1 135 ? 19.262 -3.235 -22.409 1.00 80.62 135 ALA A N 1
ATOM 1060 C CA . ALA A 1 135 ? 20.628 -3.050 -22.873 1.00 80.62 135 ALA A CA 1
ATOM 1061 C C . ALA A 1 135 ? 21.244 -4.365 -23.349 1.00 80.62 135 ALA A C 1
ATOM 1063 O O . ALA A 1 135 ? 21.035 -5.434 -22.770 1.00 80.62 135 ALA A O 1
ATOM 1064 N N . PHE A 1 136 ? 22.004 -4.254 -24.433 1.00 79.06 136 PHE A N 1
ATOM 1065 C CA . PHE A 1 136 ? 22.613 -5.368 -25.138 1.00 79.06 136 PHE A CA 1
ATOM 1066 C C . PHE A 1 136 ? 24.095 -5.078 -25.357 1.00 79.06 136 PHE A C 1
ATOM 1068 O O . PHE A 1 136 ? 24.471 -3.977 -25.768 1.00 79.06 136 PHE A O 1
ATOM 1075 N N . ALA A 1 137 ? 24.929 -6.089 -25.125 1.00 78.69 137 ALA A N 1
ATOM 1076 C CA . ALA A 1 137 ? 26.339 -6.044 -25.483 1.00 78.69 137 ALA A CA 1
ATOM 1077 C C . ALA A 1 137 ? 26.503 -6.338 -26.982 1.00 78.69 137 ALA A C 1
ATOM 1079 O O . ALA A 1 137 ? 25.968 -7.327 -27.493 1.00 78.69 137 ALA A O 1
ATOM 1080 N N . ARG A 1 138 ? 27.246 -5.487 -27.692 1.00 75.81 138 ARG A N 1
ATOM 1081 C CA . ARG A 1 138 ? 27.648 -5.692 -29.088 1.00 75.81 138 ARG A CA 1
ATOM 1082 C C . ARG A 1 138 ? 29.158 -5.479 -29.185 1.00 75.81 138 ARG A C 1
ATOM 1084 O O . ARG A 1 138 ? 29.608 -4.349 -29.319 1.00 75.81 138 ARG A O 1
ATOM 1091 N N . GLY A 1 139 ? 29.930 -6.562 -29.136 1.00 77.94 139 GLY A N 1
ATOM 1092 C CA . GLY A 1 139 ? 31.385 -6.455 -28.984 1.00 77.94 139 GLY A CA 1
ATOM 1093 C C . GLY A 1 139 ? 31.723 -5.772 -27.657 1.00 77.94 139 GLY A C 1
ATOM 1094 O O . GLY A 1 139 ? 31.142 -6.130 -26.635 1.00 77.94 139 GLY A O 1
ATOM 1095 N N . ASP A 1 140 ? 32.581 -4.753 -27.704 1.00 79.81 140 ASP A N 1
ATOM 1096 C CA . ASP A 1 140 ? 33.044 -4.010 -26.521 1.00 79.81 140 ASP A CA 1
ATOM 1097 C C . ASP A 1 140 ? 32.137 -2.829 -26.134 1.00 79.81 140 ASP A C 1
ATOM 1099 O O . ASP A 1 140 ? 32.428 -2.103 -25.185 1.00 79.81 140 ASP A O 1
ATOM 1103 N N . ILE A 1 141 ? 31.038 -2.610 -26.866 1.00 75.50 141 ILE A N 1
ATOM 1104 C CA . ILE A 1 141 ? 30.094 -1.522 -26.591 1.00 75.50 141 ILE A CA 1
ATOM 1105 C C . ILE A 1 141 ? 28.776 -2.048 -26.022 1.00 75.50 141 ILE A C 1
ATOM 1107 O O . ILE A 1 141 ? 28.229 -3.063 -26.465 1.00 75.50 141 ILE A O 1
ATOM 1111 N N . VAL A 1 142 ? 28.229 -1.303 -25.063 1.00 76.12 142 VAL A N 1
ATOM 1112 C CA . VAL A 1 142 ? 26.859 -1.477 -24.576 1.00 76.12 142 VAL A CA 1
ATOM 1113 C C . VAL A 1 142 ? 25.951 -0.521 -25.333 1.00 76.12 142 VAL A C 1
ATOM 1115 O O . VAL A 1 142 ? 26.247 0.666 -25.459 1.00 76.12 142 VAL A O 1
ATOM 1118 N N . VAL A 1 143 ? 24.825 -1.032 -25.826 1.00 78.69 143 VAL A N 1
ATOM 1119 C CA . VAL A 1 143 ? 23.791 -0.211 -26.460 1.00 78.69 143 VAL A CA 1
ATOM 1120 C C . VAL A 1 143 ? 22.458 -0.458 -25.770 1.00 78.69 143 VAL A C 1
ATOM 1122 O O . VAL A 1 143 ? 22.040 -1.608 -25.614 1.00 78.69 143 VAL A O 1
ATOM 1125 N N . ALA A 1 144 ? 21.784 0.623 -25.380 1.00 83.31 144 ALA A N 1
ATOM 1126 C CA . ALA A 1 144 ? 20.411 0.578 -24.902 1.00 83.31 144 ALA A CA 1
ATOM 1127 C C . ALA A 1 144 ? 19.433 0.712 -26.073 1.00 83.31 144 ALA A C 1
ATOM 1129 O O . ALA A 1 144 ? 19.556 1.590 -26.932 1.00 83.31 144 ALA A O 1
ATOM 1130 N N . TYR A 1 145 ? 18.444 -0.171 -26.078 1.00 81.62 145 TYR A N 1
ATOM 1131 C CA . TYR A 1 145 ? 17.365 -0.197 -27.044 1.00 81.62 145 TYR A CA 1
ATOM 1132 C C . TYR A 1 145 ? 16.023 -0.138 -26.332 1.00 81.62 145 TYR A C 1
ATOM 1134 O O . TYR A 1 145 ? 15.761 -0.865 -25.372 1.00 81.62 145 TYR A O 1
ATOM 1142 N N . LYS A 1 146 ? 15.148 0.712 -26.847 1.00 84.06 146 LYS A N 1
ATOM 1143 C CA . LYS A 1 146 ? 13.748 0.781 -26.470 1.00 84.06 146 LYS A CA 1
ATOM 1144 C C . LYS A 1 146 ? 12.982 -0.308 -27.207 1.00 84.06 146 LYS A C 1
ATOM 1146 O O . LYS A 1 146 ? 13.025 -0.399 -28.433 1.00 84.06 146 LYS A O 1
ATOM 1151 N N . THR A 1 147 ? 12.306 -1.145 -26.435 1.00 76.12 147 THR A N 1
ATOM 1152 C CA . THR A 1 147 ? 11.337 -2.122 -26.921 1.00 76.12 147 THR A CA 1
ATOM 1153 C C . THR A 1 147 ? 9.956 -1.508 -26.767 1.00 76.12 147 THR A C 1
ATOM 1155 O O . THR A 1 147 ? 9.612 -1.033 -25.681 1.00 76.12 147 THR A O 1
ATOM 1158 N N . PHE A 1 148 ? 9.173 -1.512 -27.844 1.00 72.88 148 PHE A N 1
ATOM 1159 C CA . PHE A 1 148 ? 7.788 -1.058 -27.790 1.00 72.88 148 PHE A CA 1
ATOM 1160 C C . PHE A 1 148 ? 7.026 -1.860 -26.744 1.00 72.88 148 PHE A C 1
ATOM 1162 O O . PHE A 1 148 ? 7.153 -3.085 -26.666 1.00 72.88 148 PHE A O 1
ATOM 1169 N N . LEU A 1 149 ? 6.276 -1.152 -25.909 1.00 71.00 149 LEU A N 1
ATOM 1170 C CA . LEU A 1 149 ? 5.498 -1.794 -24.874 1.00 71.00 149 LEU A CA 1
ATOM 1171 C C . LEU A 1 149 ? 4.380 -2.622 -25.521 1.00 71.00 149 LEU A C 1
ATOM 1173 O O . LEU A 1 149 ? 3.596 -2.103 -26.314 1.00 71.00 149 LEU A O 1
ATOM 1177 N N . ASP A 1 150 ? 4.328 -3.915 -25.197 1.00 68.75 150 ASP A N 1
ATOM 1178 C CA . ASP A 1 150 ? 3.224 -4.780 -25.610 1.00 68.75 150 ASP A CA 1
ATOM 1179 C C . ASP A 1 150 ? 1.922 -4.205 -25.027 1.00 68.75 150 ASP A C 1
ATOM 1181 O O . ASP A 1 150 ? 1.858 -4.008 -23.811 1.00 68.75 150 ASP A O 1
ATOM 1185 N N . PRO A 1 151 ? 0.884 -3.933 -25.838 1.00 66.19 151 PRO A N 1
ATOM 1186 C CA . PRO A 1 151 ? -0.402 -3.449 -25.335 1.00 66.19 151 PRO A CA 1
ATOM 1187 C C . PRO A 1 151 ? -1.054 -4.387 -24.303 1.00 66.19 151 PRO A C 1
ATOM 1189 O O . PRO A 1 151 ? -1.948 -3.959 -23.579 1.00 66.19 151 PRO A O 1
ATOM 1192 N N . ASN A 1 152 ? -0.599 -5.640 -24.201 1.00 68.44 152 ASN A N 1
ATOM 1193 C CA . ASN A 1 152 ? -1.034 -6.619 -23.202 1.00 68.44 152 ASN A CA 1
ATOM 1194 C C . ASN A 1 152 ? -0.044 -6.791 -22.035 1.00 68.44 152 ASN A C 1
ATOM 1196 O O . ASN A 1 152 ? -0.226 -7.682 -21.202 1.00 68.44 152 ASN A O 1
ATOM 1200 N N . ALA A 1 153 ? 1.019 -5.983 -21.963 1.00 64.06 153 ALA A N 1
ATOM 1201 C CA . ALA A 1 153 ? 2.000 -6.068 -20.891 1.00 64.06 153 ALA A CA 1
ATOM 1202 C C . ALA A 1 153 ? 1.333 -5.821 -19.531 1.00 64.06 153 ALA A C 1
ATOM 1204 O O . ALA A 1 153 ? 0.672 -4.807 -19.305 1.00 64.06 153 ALA A O 1
ATOM 1205 N N . VAL A 1 154 ? 1.541 -6.750 -18.597 1.00 59.88 154 VAL A N 1
ATOM 1206 C CA . VAL A 1 154 ? 1.038 -6.626 -17.226 1.00 59.88 154 VAL A CA 1
ATOM 1207 C C . VAL A 1 154 ? 1.726 -5.442 -16.546 1.00 59.88 154 VAL A C 1
ATOM 1209 O O . VAL A 1 154 ? 2.950 -5.426 -16.398 1.00 59.88 154 VAL A O 1
ATOM 1212 N N . LEU A 1 155 ? 0.939 -4.461 -16.101 1.00 61.44 155 LEU A N 1
ATOM 1213 C CA . LEU A 1 155 ? 1.438 -3.351 -15.292 1.00 61.44 155 LEU A CA 1
ATOM 1214 C C . LEU A 1 155 ? 2.005 -3.896 -13.977 1.00 61.44 155 LEU A C 1
ATOM 1216 O O . LEU A 1 155 ? 1.310 -4.573 -13.216 1.00 61.44 155 LEU A O 1
ATOM 1220 N N . LEU A 1 156 ? 3.277 -3.601 -13.702 1.00 57.66 156 LEU A N 1
ATOM 1221 C CA . LEU A 1 156 ? 3.916 -4.045 -12.469 1.00 57.66 156 LEU A CA 1
ATOM 1222 C C . LEU A 1 156 ? 3.332 -3.278 -11.268 1.00 57.66 156 LEU A C 1
ATOM 1224 O O . LEU A 1 156 ? 3.318 -2.044 -11.276 1.00 57.66 156 LEU A O 1
ATOM 1228 N N . PRO A 1 157 ? 2.871 -3.974 -10.215 1.00 51.41 157 PRO A N 1
ATOM 1229 C CA . PRO A 1 157 ? 2.318 -3.319 -9.041 1.00 51.41 157 PRO A CA 1
ATOM 1230 C C . PRO A 1 157 ? 3.404 -2.585 -8.237 1.00 51.41 157 PRO A C 1
ATOM 1232 O O . PRO A 1 157 ? 4.521 -3.072 -8.061 1.00 51.41 157 PRO A O 1
ATOM 1235 N N . GLY A 1 158 ? 3.040 -1.430 -7.673 1.00 57.91 158 GLY A N 1
ATOM 1236 C CA . GLY A 1 158 ? 3.822 -0.744 -6.639 1.00 57.91 158 GLY A CA 1
ATOM 1237 C C . GLY A 1 158 ? 4.453 0.572 -7.087 1.00 57.91 158 GLY A C 1
ATOM 1238 O O . GLY A 1 158 ? 5.641 0.628 -7.388 1.00 57.91 158 GLY A O 1
ATOM 1239 N N . CYS A 1 159 ? 3.681 1.661 -7.012 1.00 58.62 159 CYS A N 1
ATOM 1240 C CA . CYS A 1 159 ? 4.157 3.027 -7.270 1.00 58.62 159 CYS A CA 1
ATOM 1241 C C . CYS A 1 159 ? 5.378 3.431 -6.419 1.00 58.62 159 CYS A C 1
ATOM 1243 O O . CYS A 1 159 ? 6.215 4.198 -6.872 1.00 58.62 159 CYS A O 1
ATOM 1245 N N . GLY A 1 160 ? 5.516 2.887 -5.204 1.00 62.53 160 GLY A N 1
ATOM 1246 C CA . GLY A 1 160 ? 6.626 3.196 -4.293 1.00 62.53 160 GLY A CA 1
ATOM 1247 C C . GLY A 1 160 ? 7.915 2.401 -4.530 1.00 62.53 160 GLY A C 1
ATOM 1248 O O . GLY A 1 160 ? 8.877 2.588 -3.785 1.00 62.53 160 GLY A O 1
ATOM 1249 N N . ASN A 1 161 ? 7.927 1.496 -5.511 1.00 69.69 161 ASN A N 1
ATOM 1250 C CA . ASN A 1 161 ? 9.083 0.658 -5.829 1.00 69.69 161 ASN A CA 1
ATOM 1251 C C . ASN A 1 161 ? 9.874 1.190 -7.025 1.00 69.69 161 ASN A C 1
ATOM 1253 O O . ASN A 1 161 ? 10.794 0.516 -7.457 1.00 69.69 161 ASN A O 1
ATOM 1257 N N . TRP A 1 162 ? 9.533 2.356 -7.568 1.00 76.50 162 TRP A N 1
ATOM 1258 C CA . TRP A 1 162 ? 10.252 2.959 -8.685 1.00 76.50 162 TRP A CA 1
ATOM 1259 C C . TRP A 1 162 ? 10.991 4.208 -8.222 1.00 76.50 162 TRP A C 1
ATOM 1261 O O . TRP A 1 162 ? 10.489 4.961 -7.387 1.00 76.50 162 TRP A O 1
ATOM 1271 N N . GLU A 1 163 ? 12.186 4.420 -8.754 1.00 80.06 163 GLU A N 1
ATOM 1272 C CA . GLU A 1 163 ? 12.952 5.649 -8.575 1.00 80.06 163 GLU A CA 1
ATOM 1273 C C . GLU A 1 163 ? 13.474 6.159 -9.908 1.00 80.06 163 GLU A C 1
ATOM 1275 O O . GLU A 1 163 ? 13.672 5.385 -10.847 1.00 80.06 163 GLU A O 1
ATOM 1280 N N . VAL A 1 164 ? 13.664 7.474 -9.979 1.00 81.56 164 VAL A N 1
ATOM 1281 C CA . VAL A 1 164 ? 14.344 8.101 -11.106 1.00 81.56 164 VAL A CA 1
ATOM 1282 C C . VAL A 1 164 ? 15.830 7.792 -10.976 1.00 81.56 164 VAL A C 1
ATOM 1284 O O . VAL A 1 164 ? 16.430 8.035 -9.932 1.00 81.56 164 VAL A O 1
ATOM 1287 N N . CYS A 1 165 ? 16.399 7.252 -12.040 1.00 79.19 165 CYS A N 1
ATOM 1288 C CA . CYS A 1 165 ? 17.822 7.064 -12.226 1.00 79.19 165 CYS A CA 1
ATOM 1289 C C . CYS A 1 165 ? 18.300 8.093 -13.255 1.00 79.19 165 CYS A C 1
ATOM 1291 O O . CYS A 1 165 ? 17.675 8.263 -14.309 1.00 79.19 165 CYS A O 1
ATOM 1293 N N . GLU A 1 166 ? 19.374 8.804 -12.920 1.00 80.31 166 GLU A N 1
ATOM 1294 C CA . GLU A 1 166 ? 20.103 9.635 -13.873 1.00 80.31 166 GLU A CA 1
ATOM 1295 C C . GLU A 1 166 ? 20.972 8.723 -14.739 1.00 80.31 166 GLU A C 1
ATOM 1297 O O . GLU A 1 166 ? 21.826 7.994 -14.229 1.00 80.31 166 GLU A O 1
ATOM 1302 N N . GLY A 1 167 ? 20.733 8.742 -16.048 1.00 77.44 167 GLY A N 1
ATOM 1303 C CA . GLY A 1 167 ? 21.373 7.826 -16.977 1.00 77.44 167 GLY A CA 1
ATOM 1304 C C . GLY A 1 167 ? 20.847 6.391 -16.887 1.00 77.44 167 GLY A C 1
ATOM 1305 O O . GLY A 1 167 ? 19.970 6.044 -16.090 1.00 77.44 167 GLY A O 1
ATOM 1306 N N . PHE A 1 168 ? 21.368 5.527 -17.758 1.00 80.06 168 PHE A N 1
ATOM 1307 C CA . PHE A 1 168 ? 20.963 4.124 -17.788 1.00 80.06 168 PHE A CA 1
ATOM 1308 C C . PHE A 1 168 ? 21.405 3.389 -16.505 1.00 80.06 168 PHE A C 1
ATOM 1310 O O . PHE A 1 168 ? 22.577 3.475 -16.127 1.00 80.06 168 PHE A O 1
ATOM 1317 N N . PRO A 1 169 ? 20.505 2.644 -15.835 1.00 75.81 169 PRO A N 1
ATOM 1318 C CA . PRO A 1 169 ? 20.786 2.054 -14.531 1.00 75.81 169 PRO A CA 1
ATOM 1319 C C . PRO A 1 169 ? 21.959 1.083 -14.601 1.00 75.81 169 PRO A C 1
ATOM 1321 O O . PRO A 1 169 ? 21.980 0.244 -15.486 1.00 75.81 169 PRO A O 1
ATOM 1324 N N . ILE A 1 170 ? 22.889 1.155 -13.643 1.00 67.75 170 ILE A N 1
ATOM 1325 C CA . ILE A 1 170 ? 24.176 0.422 -13.637 1.00 67.75 170 ILE A CA 1
ATOM 1326 C C . ILE A 1 170 ? 24.004 -1.087 -13.367 1.00 67.75 170 ILE A C 1
ATOM 1328 O O . ILE A 1 170 ? 24.815 -1.905 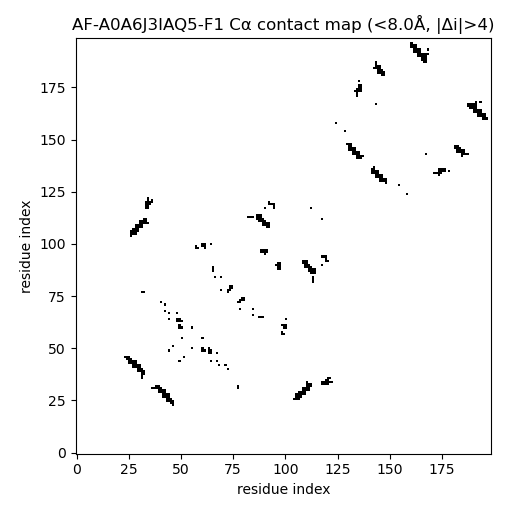-13.789 1.00 67.75 170 ILE A O 1
ATOM 1332 N N . ASN A 1 171 ? 22.913 -1.473 -12.700 1.00 67.62 171 ASN A N 1
ATOM 1333 C CA . ASN A 1 171 ? 22.642 -2.849 -12.257 1.00 67.62 171 ASN A CA 1
ATOM 1334 C C . ASN A 1 171 ? 21.855 -3.673 -13.293 1.00 67.62 171 ASN A C 1
ATOM 1336 O O . ASN A 1 171 ? 21.030 -4.519 -12.944 1.00 67.62 171 ASN A O 1
ATOM 1340 N N . PHE A 1 172 ? 22.040 -3.387 -14.577 1.00 67.81 172 PHE A N 1
ATOM 1341 C CA . PHE A 1 172 ? 21.314 -4.044 -15.654 1.00 67.81 172 PHE A CA 1
ATOM 1342 C C . PHE A 1 172 ? 21.991 -5.351 -16.066 1.00 67.81 172 PHE A C 1
ATOM 1344 O O . PHE A 1 172 ? 23.196 -5.415 -16.299 1.00 67.81 172 PHE A O 1
ATOM 1351 N N . ASN A 1 173 ? 21.190 -6.399 -16.239 1.00 65.88 173 ASN A N 1
ATOM 1352 C CA . ASN A 1 173 ? 21.672 -7.630 -16.847 1.00 65.88 173 ASN A CA 1
ATOM 1353 C C . ASN A 1 173 ? 21.624 -7.487 -18.369 1.00 65.88 173 ASN A C 1
ATOM 1355 O O . ASN A 1 173 ? 20.544 -7.456 -18.965 1.00 65.88 173 ASN A O 1
ATOM 1359 N N . CYS A 1 174 ? 22.797 -7.423 -19.000 1.00 65.44 174 CYS A N 1
ATOM 1360 C CA . CYS A 1 174 ? 22.905 -7.549 -20.449 1.00 65.44 174 CYS A CA 1
ATOM 1361 C C . CYS A 1 174 ? 22.378 -8.920 -20.871 1.00 65.44 174 CYS A C 1
ATOM 1363 O O . CYS A 1 174 ? 22.950 -9.950 -20.514 1.00 65.44 174 CYS A O 1
ATOM 1365 N N . THR A 1 175 ? 21.318 -8.949 -21.677 1.00 63.31 175 THR A N 1
ATOM 1366 C CA . THR A 1 175 ? 20.913 -10.182 -22.358 1.00 63.31 175 THR A CA 1
ATOM 1367 C C . THR A 1 175 ? 21.802 -10.337 -23.583 1.00 63.31 175 THR A C 1
ATOM 1369 O O . THR A 1 175 ? 21.554 -9.787 -24.656 1.00 63.31 175 THR A O 1
ATOM 1372 N N . SER A 1 176 ? 22.915 -11.043 -23.411 1.00 60.19 176 SER A N 1
ATOM 1373 C CA . SER A 1 176 ? 23.778 -11.409 -24.521 1.00 60.19 176 SER A CA 1
ATOM 1374 C C . SER A 1 176 ? 23.038 -12.439 -25.374 1.00 60.19 176 SER A C 1
ATOM 1376 O O . SER A 1 176 ? 22.852 -13.575 -24.957 1.00 60.19 176 SER A O 1
ATOM 1378 N N . GLN A 1 177 ? 22.578 -12.027 -26.562 1.00 61.25 177 GLN A N 1
ATOM 1379 C CA . GLN A 1 177 ? 22.881 -12.707 -27.838 1.00 61.25 177 GLN A CA 1
ATOM 1380 C C . GLN A 1 177 ? 21.883 -12.416 -28.968 1.00 61.25 177 GLN A C 1
ATOM 1382 O O . GLN A 1 177 ? 22.237 -12.644 -30.123 1.00 61.25 177 GLN A O 1
ATOM 1387 N N . ARG A 1 178 ? 20.680 -11.875 -28.720 1.00 64.25 178 ARG A N 1
ATOM 1388 C CA . ARG A 1 178 ? 19.765 -11.487 -29.814 1.00 64.25 178 ARG A CA 1
ATOM 1389 C C . ARG A 1 178 ? 19.015 -10.198 -29.511 1.00 64.25 178 ARG A C 1
ATOM 1391 O O . ARG A 1 178 ? 18.139 -10.170 -28.654 1.00 64.25 178 ARG A O 1
ATOM 1398 N N . ILE A 1 179 ? 19.358 -9.148 -30.254 1.00 67.31 179 ILE A N 1
ATOM 1399 C CA . ILE A 1 179 ? 18.550 -7.930 -30.316 1.00 67.31 179 ILE A CA 1
ATOM 1400 C C . ILE A 1 179 ? 17.220 -8.309 -31.006 1.00 67.31 179 ILE A C 1
ATOM 1402 O O . ILE A 1 179 ? 17.268 -9.009 -32.023 1.00 67.31 179 ILE A O 1
ATOM 1406 N N . PRO A 1 180 ? 16.050 -7.909 -30.472 1.00 69.62 180 PRO A N 1
ATOM 1407 C CA . PRO A 1 180 ? 14.752 -8.125 -31.115 1.00 69.62 180 PRO A CA 1
ATOM 1408 C C . PRO A 1 180 ? 14.709 -7.576 -32.548 1.00 69.62 180 PRO A C 1
ATOM 1410 O O . PRO A 1 180 ? 15.526 -6.746 -32.922 1.00 69.62 180 PRO A O 1
ATOM 1413 N N . GLY A 1 181 ? 13.744 -8.001 -33.366 1.00 73.88 181 GLY A N 1
ATOM 1414 C CA . GLY A 1 181 ? 13.608 -7.485 -34.738 1.00 73.88 181 GLY A CA 1
ATOM 1415 C C . GLY A 1 181 ? 13.099 -6.037 -34.825 1.00 73.88 181 GLY A C 1
ATOM 1416 O O . GLY A 1 181 ? 13.285 -5.392 -35.851 1.00 73.88 181 GLY A O 1
ATOM 1417 N N . GLN A 1 182 ? 12.464 -5.527 -33.765 1.00 77.12 182 GLN A N 1
ATOM 1418 C CA . GLN A 1 182 ? 11.898 -4.177 -33.694 1.00 77.12 182 GLN A CA 1
ATOM 1419 C C . GLN A 1 182 ? 12.408 -3.466 -32.441 1.00 77.12 182 GLN A C 1
ATOM 1421 O O . GLN A 1 182 ? 12.189 -3.939 -31.325 1.00 77.12 182 GLN A O 1
ATOM 1426 N N . PHE A 1 183 ? 13.106 -2.350 -32.634 1.00 80.38 183 PHE A N 1
ATOM 1427 C CA . PHE A 1 183 ? 13.696 -1.553 -31.563 1.00 80.38 183 PHE A CA 1
ATOM 1428 C C . PHE A 1 183 ? 14.046 -0.146 -32.045 1.00 80.38 183 PHE A C 1
ATOM 1430 O O . PHE A 1 183 ? 14.253 0.087 -33.235 1.00 80.38 183 PHE A O 1
ATOM 1437 N N . GLU A 1 184 ? 14.201 0.764 -31.091 1.00 83.06 184 GLU A N 1
ATOM 1438 C CA . GLU A 1 184 ? 14.743 2.106 -31.299 1.00 83.06 184 GLU A CA 1
ATOM 1439 C C . GLU A 1 184 ? 15.988 2.292 -30.417 1.00 83.06 184 GLU A C 1
ATOM 1441 O O . GLU A 1 184 ? 16.003 1.865 -29.260 1.00 83.06 184 GLU A O 1
ATOM 1446 N N . LYS A 1 185 ? 17.059 2.893 -30.951 1.00 83.25 185 LYS A N 1
ATOM 1447 C CA . LYS A 1 185 ? 18.245 3.246 -30.153 1.00 83.25 185 LYS A CA 1
ATOM 1448 C C . LYS A 1 185 ? 17.908 4.458 -29.285 1.00 83.25 185 LYS A C 1
ATOM 1450 O O . LYS A 1 185 ? 17.418 5.448 -29.812 1.00 83.25 185 LYS A O 1
ATOM 1455 N N . VAL A 1 186 ? 18.225 4.401 -27.994 1.00 82.81 186 VAL A N 1
ATOM 1456 C CA . VAL A 1 186 ? 17.995 5.521 -27.067 1.00 82.81 186 VAL A CA 1
ATOM 1457 C C . VAL A 1 186 ? 19.297 6.128 -26.563 1.00 82.81 186 VAL A C 1
ATOM 1459 O O . VAL A 1 186 ? 20.337 5.466 -26.551 1.00 82.81 186 VAL A O 1
ATOM 1462 N N . ASP A 1 187 ? 19.223 7.394 -26.158 1.00 81.44 187 ASP A N 1
ATOM 1463 C CA . ASP A 1 187 ? 20.311 8.086 -25.472 1.00 81.44 187 ASP A CA 1
ATOM 1464 C C . ASP A 1 187 ? 20.443 7.571 -24.030 1.00 81.44 187 ASP A C 1
ATOM 1466 O O . ASP A 1 187 ? 19.452 7.467 -23.303 1.00 81.44 187 ASP A O 1
ATOM 1470 N N . LEU A 1 188 ? 21.671 7.213 -23.652 1.00 76.50 188 LEU A N 1
ATOM 1471 C CA . LEU A 1 188 ? 22.029 6.689 -22.336 1.00 76.50 188 LEU A CA 1
ATOM 1472 C C . LEU A 1 188 ? 22.092 7.787 -21.269 1.00 76.50 188 LEU A C 1
ATOM 1474 O O . LEU A 1 188 ? 22.052 7.450 -20.090 1.00 76.50 188 LEU A O 1
ATOM 1478 N N . GLU A 1 189 ? 22.171 9.060 -21.670 1.00 80.44 189 GLU A N 1
ATOM 1479 C CA . GLU A 1 189 ? 22.192 10.226 -20.774 1.00 80.44 189 GLU A CA 1
ATOM 1480 C C . GLU A 1 189 ? 20.785 10.647 -20.310 1.00 80.44 189 GLU A C 1
ATOM 1482 O O . GLU A 1 189 ? 20.628 11.538 -19.477 1.00 80.44 189 GLU A O 1
ATOM 1487 N N . ASN A 1 190 ? 19.739 9.988 -20.816 1.00 82.88 190 ASN A N 1
ATOM 1488 C CA . ASN A 1 190 ? 18.367 10.238 -20.389 1.00 82.88 190 ASN A CA 1
ATOM 1489 C C . ASN A 1 190 ? 18.090 9.760 -18.958 1.00 82.88 190 ASN A C 1
ATOM 1491 O O . ASN A 1 190 ? 18.788 8.920 -18.394 1.00 82.88 190 ASN A O 1
ATOM 1495 N N . HIS A 1 191 ? 16.995 10.267 -18.393 1.00 83.44 191 HIS A N 1
ATOM 1496 C CA . HIS A 1 191 ? 16.482 9.818 -17.104 1.00 83.44 191 HIS A CA 1
ATOM 1497 C C . HIS A 1 191 ? 15.553 8.620 -17.296 1.00 83.44 191 HIS A C 1
ATOM 1499 O O . HIS A 1 191 ? 14.675 8.638 -18.164 1.00 83.44 191 HIS A O 1
ATOM 1505 N N . PHE A 1 192 ? 15.707 7.599 -16.457 1.00 83.38 192 PHE A N 1
ATOM 1506 C CA . PHE A 1 192 ? 14.910 6.374 -16.521 1.00 83.38 192 PHE A CA 1
ATOM 1507 C C . PHE A 1 192 ? 14.261 6.065 -15.177 1.00 83.38 192 PHE A C 1
ATOM 1509 O O . PHE A 1 192 ? 14.743 6.479 -14.129 1.00 83.38 192 PHE A O 1
ATOM 1516 N N . LEU A 1 193 ? 13.167 5.303 -15.197 1.00 81.56 193 LEU A N 1
ATOM 1517 C CA . LEU A 1 193 ? 12.615 4.714 -13.981 1.00 81.56 193 LEU A CA 1
ATOM 1518 C C . LEU A 1 193 ? 13.196 3.318 -13.783 1.00 81.56 193 LEU A C 1
ATOM 1520 O O . LEU A 1 193 ? 13.075 2.456 -14.655 1.00 81.56 193 LEU A O 1
ATOM 1524 N N . GLN A 1 194 ? 13.781 3.081 -12.614 1.00 79.62 194 GLN A N 1
ATOM 1525 C CA . GLN A 1 194 ? 14.279 1.773 -12.209 1.00 79.62 194 GLN A CA 1
ATOM 1526 C C . GLN A 1 194 ? 13.463 1.236 -11.034 1.00 79.62 194 GLN A C 1
ATOM 1528 O O . GLN A 1 194 ? 13.090 1.973 -10.121 1.00 79.62 194 GLN A O 1
ATOM 1533 N N . ASN A 1 195 ? 13.188 -0.069 -11.054 1.00 74.62 195 ASN A N 1
ATOM 1534 C CA . ASN A 1 195 ? 12.581 -0.747 -9.921 1.00 74.62 195 ASN A CA 1
ATOM 1535 C C . ASN A 1 195 ? 13.624 -0.952 -8.809 1.00 74.62 195 ASN A C 1
ATOM 1537 O O . ASN A 1 195 ? 14.709 -1.479 -9.062 1.00 74.62 195 ASN A O 1
ATOM 1541 N N . LYS A 1 196 ? 13.269 -0.596 -7.575 1.00 71.88 196 LYS A N 1
ATOM 1542 C CA . LYS A 1 196 ? 13.988 -0.903 -6.339 1.00 71.88 196 LYS A CA 1
ATOM 1543 C C . LYS A 1 196 ? 13.938 -2.408 -6.086 1.00 71.88 196 LYS A C 1
ATOM 1545 O O . LYS A 1 196 ? 13.148 -2.888 -5.272 1.00 71.88 196 LYS A O 1
ATOM 1550 N N . VAL A 1 197 ? 14.788 -3.163 -6.771 1.00 59.84 197 VAL A N 1
ATOM 1551 C CA . VAL A 1 197 ? 15.025 -4.566 -6.429 1.00 59.84 197 VAL A CA 1
ATOM 1552 C C . VAL A 1 197 ? 15.706 -4.577 -5.059 1.00 59.84 197 VAL A C 1
ATOM 1554 O O . VAL A 1 197 ? 16.845 -4.135 -4.925 1.00 59.84 197 VAL A O 1
ATOM 1557 N N . ARG A 1 198 ? 14.995 -5.023 -4.016 1.00 49.03 198 ARG A N 1
ATOM 1558 C CA . ARG A 1 198 ? 15.646 -5.402 -2.757 1.00 49.03 198 ARG A CA 1
ATOM 1559 C C . ARG A 1 198 ? 16.421 -6.689 -3.031 1.00 49.03 198 ARG A C 1
ATOM 1561 O O . ARG A 1 198 ? 15.799 -7.682 -3.402 1.00 49.03 198 ARG A O 1
ATOM 1568 N N . PHE A 1 199 ? 17.743 -6.631 -2.895 1.00 37.19 199 PHE A N 1
ATOM 1569 C CA . PHE A 1 199 ? 18.534 -7.821 -2.592 1.00 37.19 199 PHE A CA 1
ATOM 1570 C C . PHE A 1 199 ? 18.145 -8.354 -1.209 1.00 37.19 199 PHE A C 1
ATOM 1572 O O . PHE A 1 199 ? 17.780 -7.518 -0.343 1.00 37.19 199 PHE A O 1
#

Mean predicted aligned error: 15.86 Å

Radius of gyration: 29.45 Å; Cα contacts (8 Å, |Δi|>4): 261; chains: 1; bounding box: 91×40×95 Å

Organism: Sapajus apella (NCBI:txid9515)

InterPro domains:
  IPR043188 Doublecortin domain-containing protein 1 [PTHR46302] (31-198)
  IPR057424 Doublecortin domain-containing protein 1-like, ubiquitin domain [PF25510] (30-120)